Protein AF-A0A356NBQ5-F1 (afdb_monomer_lite)

Radius of gyration: 45.23 Å; chains: 1; bounding box: 145×44×92 Å

Foldseek 3Di:
DVVVLVVLCPDPDPSRDDPVPDDDDPVVVVVCCVVVVVVVVLVVLVVVLVVVLLVLQVVVDDLLSLLVVLLVVLVVVLVVVLLVLLQVLLVQLLVCLVVLNLVSLVVSLVVSLVVNVVSLVVSLVCCLVCVLVSSVVSDVDPSSSVSNNVLSVLDSVLVSLVSNLSNLCSNCVSNVNNPVLSVLLSCLQRVQLVVQCVPVCVVPVDVVSNSVSNSNSSVSSSVVSVVVSVVVSVVCNVVSVVVNVVVVVVVVVVVVVVVVVVVVVVVVVVVVVVVVVVVVVVVVVVVVVVVVVVVVVVVVVVVVVVVVVPDDDDDDDDDDDDDDDDDDDDDDD

Structure (mmCIF, N/CA/C/O backbone):
data_AF-A0A356NBQ5-F1
#
_entry.id   AF-A0A356NBQ5-F1
#
loop_
_atom_site.group_PDB
_atom_site.id
_atom_site.type_symbol
_atom_site.label_atom_id
_atom_site.label_alt_id
_atom_site.label_comp_id
_atom_site.label_asym_id
_atom_site.label_entity_id
_atom_site.label_seq_id
_atom_site.pdbx_PDB_ins_code
_atom_site.Cartn_x
_atom_site.Cartn_y
_atom_site.Cartn_z
_atom_site.occupancy
_atom_site.B_iso_or_equiv
_atom_site.auth_seq_id
_atom_site.auth_comp_id
_atom_site.auth_asym_id
_atom_site.auth_atom_id
_atom_site.pdbx_PDB_model_num
ATOM 1 N N . CYS A 1 1 ? -9.255 19.768 -5.585 1.00 65.00 1 CYS A N 1
ATOM 2 C CA . CYS A 1 1 ? -9.482 20.694 -4.449 1.00 65.00 1 CYS A CA 1
ATOM 3 C C . CYS A 1 1 ? -10.772 21.501 -4.585 1.00 65.00 1 CYS A C 1
ATOM 5 O O . CYS A 1 1 ? -11.584 21.422 -3.678 1.00 65.00 1 CYS A O 1
ATOM 7 N N . ILE A 1 2 ? -11.011 22.203 -5.702 1.00 82.50 2 ILE A N 1
ATOM 8 C CA . ILE A 1 2 ? -12.237 23.010 -5.896 1.00 82.50 2 ILE A CA 1
ATOM 9 C C . ILE A 1 2 ? -13.515 22.166 -5.748 1.00 82.50 2 ILE A C 1
ATOM 11 O O . ILE A 1 2 ? -14.404 22.544 -4.995 1.00 82.50 2 ILE A O 1
ATOM 15 N N . MET A 1 3 ? -13.573 20.984 -6.374 1.00 80.38 3 MET A N 1
ATOM 16 C CA . MET A 1 3 ? -14.727 20.079 -6.238 1.00 80.38 3 MET A CA 1
ATOM 17 C C . MET A 1 3 ? -14.976 19.641 -4.791 1.00 80.38 3 MET A C 1
ATOM 19 O O . MET A 1 3 ? -16.110 19.656 -4.342 1.00 80.38 3 MET A O 1
ATOM 23 N N . LEU A 1 4 ? -13.916 19.342 -4.036 1.00 82.56 4 LEU A N 1
ATOM 24 C CA . LEU A 1 4 ? -14.017 18.906 -2.641 1.00 82.56 4 LEU A CA 1
ATOM 25 C C . LEU A 1 4 ? -14.569 20.025 -1.742 1.00 82.56 4 LEU A C 1
ATOM 27 O O . LEU A 1 4 ? -15.421 19.777 -0.898 1.00 82.56 4 LEU A O 1
ATOM 31 N N . VAL A 1 5 ? -14.144 21.270 -1.978 1.00 82.81 5 VAL A N 1
ATOM 32 C CA . VAL A 1 5 ? -14.676 22.451 -1.280 1.00 82.81 5 VAL A CA 1
ATOM 33 C C . VAL A 1 5 ? -16.153 22.668 -1.613 1.00 82.81 5 VAL A C 1
ATOM 35 O O . VAL A 1 5 ? -16.940 22.923 -0.709 1.00 82.81 5 VAL A O 1
ATOM 38 N N . ILE A 1 6 ? -16.551 22.525 -2.881 1.00 83.88 6 ILE A N 1
ATOM 39 C CA . ILE A 1 6 ? -17.958 22.651 -3.294 1.00 83.88 6 ILE A CA 1
ATOM 40 C C . ILE A 1 6 ? -18.822 21.565 -2.641 1.00 83.88 6 ILE A C 1
ATOM 42 O O . ILE A 1 6 ? -19.912 21.879 -2.169 1.00 83.88 6 ILE A O 1
ATOM 46 N N . THR A 1 7 ? -18.344 20.319 -2.581 1.00 82.75 7 THR A N 1
ATOM 47 C CA . THR A 1 7 ? -19.053 19.219 -1.910 1.00 82.75 7 THR A CA 1
ATOM 48 C C . THR A 1 7 ? -19.224 19.509 -0.420 1.00 82.75 7 THR A C 1
ATOM 50 O O . THR A 1 7 ? -20.349 19.526 0.063 1.00 82.75 7 THR A O 1
ATOM 53 N N . LEU A 1 8 ? -18.151 19.881 0.289 1.00 82.25 8 LEU A N 1
ATOM 54 C CA . LEU A 1 8 ? -18.224 20.195 1.723 1.00 82.25 8 LEU A CA 1
ATOM 55 C C . LEU A 1 8 ? -19.075 21.436 2.047 1.00 82.25 8 LEU A C 1
ATOM 57 O O . LEU A 1 8 ? -19.591 21.546 3.155 1.00 82.25 8 LEU A O 1
ATOM 61 N N . LEU A 1 9 ? -19.223 22.382 1.113 1.00 80.69 9 LEU A N 1
ATOM 62 C CA . LEU A 1 9 ? -20.124 23.533 1.268 1.00 80.69 9 LEU A CA 1
ATOM 63 C C . LEU A 1 9 ? -21.604 23.151 1.129 1.00 80.69 9 LEU A C 1
ATOM 65 O O . LEU A 1 9 ? -22.458 23.833 1.696 1.00 80.69 9 LEU A O 1
ATOM 69 N N . LYS A 1 10 ? -21.896 22.104 0.350 1.00 80.44 10 LYS A N 1
ATOM 70 C CA . LYS A 1 10 ? -23.250 21.595 0.093 1.00 80.44 10 LYS A CA 1
ATOM 71 C C . LYS A 1 10 ? -23.684 20.506 1.077 1.00 80.44 10 LYS A C 1
ATOM 73 O O . LYS A 1 10 ? -24.870 20.215 1.140 1.00 80.44 10 LYS A O 1
ATOM 78 N N . GLU A 1 11 ? -22.751 19.918 1.819 1.00 82.25 11 GLU A N 1
ATOM 79 C CA . GLU A 1 11 ? -23.035 18.909 2.837 1.00 82.25 11 GLU A CA 1
ATOM 80 C C . GLU A 1 11 ? -23.800 19.525 4.024 1.00 82.25 11 GLU A C 1
ATOM 82 O O . GLU A 1 11 ? -23.399 20.565 4.547 1.00 82.25 11 GLU A O 1
ATOM 87 N N . ASP A 1 12 ? -24.867 18.876 4.496 1.00 73.81 12 ASP A N 1
ATOM 88 C CA . ASP A 1 12 ? -25.622 19.307 5.689 1.00 73.81 12 ASP A CA 1
ATOM 89 C C . ASP A 1 12 ? -25.232 18.551 6.975 1.00 73.81 12 ASP A C 1
ATOM 91 O O . ASP A 1 12 ? -25.758 18.832 8.050 1.00 73.81 12 ASP A O 1
ATOM 95 N N . GLY A 1 13 ? -24.275 17.621 6.884 1.00 75.12 13 GLY A N 1
ATOM 96 C CA . GLY A 1 13 ? -23.786 16.822 8.012 1.00 75.12 13 GLY A CA 1
ATOM 97 C C . GLY A 1 13 ? -22.634 17.452 8.812 1.00 75.12 13 GLY A C 1
ATOM 98 O O . GLY A 1 13 ? -22.251 18.608 8.625 1.00 75.12 13 GLY A O 1
ATOM 99 N N . TYR A 1 14 ? -22.017 16.644 9.682 1.00 68.81 14 TYR A N 1
ATOM 100 C CA . TYR A 1 14 ? -20.909 17.032 10.577 1.00 68.81 14 TYR A CA 1
ATOM 101 C C . TYR A 1 14 ? -19.665 17.602 9.868 1.00 68.81 14 TYR A C 1
ATOM 103 O O . TYR A 1 14 ? -18.850 18.268 10.502 1.00 68.81 14 TYR A O 1
ATOM 111 N N . CYS A 1 15 ? -19.510 17.368 8.562 1.00 72.00 15 CYS A N 1
ATOM 112 C CA . CYS A 1 15 ? -18.380 17.849 7.762 1.00 72.00 15 CYS A CA 1
ATOM 113 C C . CYS A 1 15 ? -18.663 19.157 6.996 1.00 72.00 15 CYS A C 1
ATOM 115 O O . CYS A 1 15 ? -17.850 19.550 6.159 1.00 72.00 15 CYS A O 1
ATOM 117 N N . LYS A 1 16 ? -19.784 19.845 7.261 1.00 80.12 16 LYS A N 1
ATOM 118 C CA . LYS A 1 16 ? -20.156 21.087 6.568 1.00 80.12 16 LYS A CA 1
ATOM 119 C C . LYS A 1 16 ? -19.097 22.179 6.729 1.00 80.12 16 LYS A C 1
ATOM 121 O O . LYS A 1 16 ? -18.796 22.635 7.835 1.00 80.12 16 LYS A O 1
ATOM 126 N N . LEU A 1 17 ? -18.572 22.668 5.609 1.00 78.00 17 LEU A N 1
ATOM 127 C CA . LEU A 1 17 ? -17.603 23.759 5.596 1.00 78.00 17 LEU A CA 1
ATOM 128 C C . LEU A 1 17 ? -18.322 25.107 5.737 1.00 78.00 17 LEU A C 1
ATOM 130 O O . LEU A 1 17 ? -19.012 25.558 4.829 1.00 78.00 17 LEU A O 1
ATOM 134 N N . VAL A 1 18 ? -18.122 25.803 6.857 1.00 82.12 18 VAL A N 1
ATOM 135 C CA . VAL A 1 18 ? -18.685 27.145 7.077 1.00 82.12 18 VAL A CA 1
ATOM 136 C C . VAL A 1 18 ? -17.595 28.201 6.897 1.00 82.12 18 VAL A C 1
ATOM 138 O O . VAL A 1 18 ? -16.840 28.487 7.825 1.00 82.12 18 VAL A O 1
ATOM 141 N N . LEU A 1 19 ? -17.541 28.833 5.718 1.00 77.31 19 LEU A N 1
ATOM 142 C CA . LEU A 1 19 ? -16.515 29.838 5.373 1.00 77.31 19 LEU A CA 1
ATOM 143 C C . LEU A 1 19 ? -16.439 31.001 6.374 1.00 77.31 19 LEU A C 1
ATOM 145 O O . LEU A 1 19 ? -15.357 31.493 6.670 1.00 77.31 19 LEU A O 1
ATOM 149 N N . LYS A 1 20 ? -17.575 31.407 6.958 1.00 78.00 20 LYS A N 1
ATOM 150 C CA . LYS A 1 20 ? -17.632 32.480 7.969 1.00 78.00 20 LYS A CA 1
ATOM 151 C C . LYS A 1 20 ? -17.001 32.105 9.319 1.00 78.00 20 LYS A C 1
ATOM 153 O O . LYS A 1 20 ? -16.756 32.991 10.128 1.00 78.00 20 LYS A O 1
ATOM 158 N N . LYS A 1 21 ? -16.766 30.814 9.585 1.00 79.88 21 LYS A N 1
ATOM 159 C CA . LYS A 1 21 ? -16.160 30.313 10.832 1.00 79.88 21 LYS A CA 1
ATOM 160 C C . LYS A 1 21 ? -14.700 29.883 10.656 1.00 79.88 21 LYS A C 1
ATOM 162 O O . LYS A 1 21 ? -14.127 29.341 11.598 1.00 79.88 21 LYS A O 1
ATOM 167 N N . LEU A 1 22 ? -14.086 30.125 9.493 1.00 79.94 22 LEU A N 1
ATOM 168 C CA . LEU A 1 22 ? -12.672 29.820 9.283 1.00 79.94 22 LEU A CA 1
ATOM 169 C C . LEU A 1 22 ? -11.822 30.654 10.255 1.00 79.94 22 LEU A C 1
ATOM 171 O O . LEU A 1 22 ? -11.793 31.881 10.175 1.00 79.94 22 LEU A O 1
ATOM 175 N N . ARG A 1 23 ? -11.134 29.990 11.185 1.00 81.00 23 ARG A N 1
ATOM 176 C CA . ARG A 1 23 ? -10.157 30.619 12.079 1.00 81.00 23 ARG A CA 1
ATOM 177 C C . ARG A 1 23 ? -8.840 29.865 12.012 1.00 81.00 23 ARG A C 1
ATOM 179 O O . ARG A 1 23 ? -8.818 28.646 11.849 1.00 81.00 23 ARG A O 1
ATOM 186 N N . PHE A 1 24 ? -7.747 30.604 12.155 1.00 80.50 24 PHE A N 1
ATOM 187 C CA . PHE A 1 24 ? -6.413 30.027 12.225 1.00 80.50 24 PHE A CA 1
ATOM 188 C C . PHE A 1 24 ? -6.154 29.503 13.641 1.00 80.50 24 PHE A C 1
ATOM 190 O O . PHE A 1 24 ? -5.914 30.281 14.564 1.00 80.50 24 PHE A O 1
ATOM 197 N N . HIS A 1 25 ? -6.222 28.186 13.811 1.00 85.62 25 HIS A N 1
ATOM 198 C CA . HIS A 1 25 ? -5.912 27.519 15.072 1.00 85.62 25 HIS A CA 1
ATOM 199 C C . HIS A 1 25 ? -4.440 27.107 15.052 1.00 85.62 25 HIS A C 1
ATOM 201 O O . HIS A 1 25 ? -4.058 26.188 14.329 1.00 85.62 25 HIS A O 1
ATOM 207 N N . LYS A 1 26 ? -3.603 27.822 15.813 1.00 84.00 26 LYS A N 1
ATOM 208 C CA . LYS A 1 26 ? -2.150 27.587 15.843 1.00 84.00 26 LYS A CA 1
ATOM 209 C C . LYS A 1 26 ? -1.805 26.163 16.282 1.00 84.00 26 LYS A C 1
ATOM 211 O O . LYS A 1 26 ? -0.912 25.569 15.690 1.00 84.00 26 LYS A O 1
ATOM 216 N N . ASP A 1 27 ? -2.527 25.619 17.258 1.00 87.56 27 ASP A N 1
ATOM 217 C CA . ASP A 1 27 ? -2.259 24.282 17.797 1.00 87.56 27 ASP A CA 1
ATOM 218 C C . ASP A 1 27 ? -2.530 23.187 16.759 1.00 87.56 27 ASP A C 1
ATOM 220 O O . ASP A 1 27 ? -1.676 22.334 16.519 1.00 87.56 27 ASP A O 1
ATOM 224 N N . GLU A 1 28 ? -3.663 23.274 16.058 1.00 86.44 28 GLU A N 1
ATOM 225 C CA . GLU A 1 28 ? -4.005 22.368 14.955 1.00 86.44 28 GLU A CA 1
ATOM 226 C C . GLU A 1 28 ? -3.024 22.506 13.787 1.00 86.44 28 GLU A C 1
ATOM 228 O O . GLU A 1 28 ? -2.547 21.517 13.232 1.00 86.44 28 GLU A O 1
ATOM 233 N N . PHE A 1 29 ? -2.648 23.740 13.440 1.00 87.12 29 PHE A N 1
ATOM 234 C CA . PHE A 1 29 ? -1.645 23.985 12.408 1.00 87.12 29 PHE A CA 1
ATOM 235 C C . PHE A 1 29 ? -0.290 23.356 12.767 1.00 87.12 29 PHE A C 1
ATOM 237 O O . PHE A 1 29 ? 0.331 22.720 11.915 1.00 87.12 29 PHE A O 1
ATOM 244 N N . LEU A 1 30 ? 0.159 23.474 14.023 1.00 87.88 30 LEU A N 1
ATOM 245 C CA . LEU A 1 30 ? 1.392 22.838 14.491 1.00 87.88 30 LEU A CA 1
ATOM 246 C C . LEU A 1 30 ? 1.298 21.309 14.456 1.00 87.88 3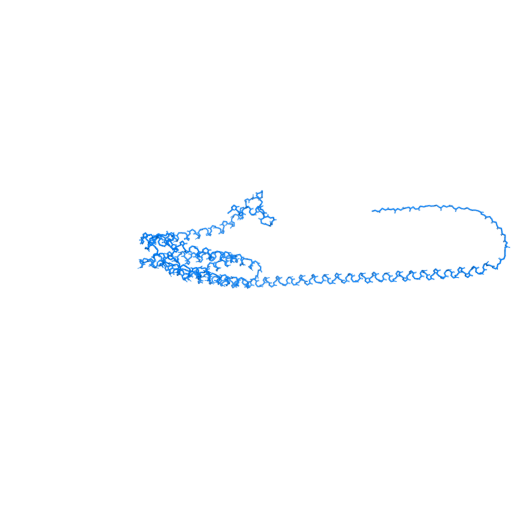0 LEU A C 1
ATOM 248 O O . LEU A 1 30 ? 2.284 20.661 14.104 1.00 87.88 30 LEU A O 1
ATOM 252 N N . GLN A 1 31 ? 0.142 20.721 14.774 1.00 82.50 31 GLN A N 1
ATOM 253 C CA . GLN A 1 31 ? -0.063 19.274 14.647 1.00 82.50 31 GLN A CA 1
ATOM 254 C C . GLN A 1 31 ? 0.034 18.816 13.189 1.00 82.50 31 GLN A C 1
ATOM 256 O O . GLN A 1 31 ? 0.759 17.863 12.891 1.00 82.50 31 GLN A O 1
ATOM 261 N N . ILE A 1 32 ? -0.615 19.537 12.270 1.00 86.62 32 ILE A N 1
ATOM 262 C CA . ILE A 1 32 ? -0.525 19.268 10.830 1.00 86.62 32 ILE A CA 1
ATOM 263 C C . ILE A 1 32 ? 0.929 19.381 10.364 1.00 86.62 32 ILE A C 1
ATOM 265 O O . ILE A 1 32 ? 1.415 18.493 9.665 1.00 86.62 32 ILE A O 1
ATOM 269 N N . LEU A 1 33 ? 1.655 20.422 10.785 1.00 86.19 33 LEU A N 1
ATOM 270 C CA . LEU A 1 33 ? 3.060 20.610 10.421 1.00 86.19 33 LEU A CA 1
ATOM 271 C C . LEU A 1 33 ? 3.944 19.484 10.979 1.00 86.19 33 LEU A C 1
ATOM 273 O O . LEU A 1 33 ? 4.822 18.989 10.278 1.00 86.19 33 LEU A O 1
ATOM 277 N N . LYS A 1 34 ? 3.693 19.029 12.210 1.00 80.81 34 LYS A N 1
ATOM 278 C CA . LYS A 1 34 ? 4.453 17.953 12.862 1.00 80.81 34 LYS A CA 1
ATOM 279 C C . LYS A 1 34 ? 4.310 16.607 12.144 1.00 80.81 34 LYS A C 1
ATOM 281 O O . LYS A 1 34 ? 5.243 15.811 12.180 1.00 80.81 34 LYS A O 1
ATOM 286 N N . VAL A 1 35 ? 3.184 16.359 11.474 1.00 75.44 35 VAL A N 1
ATOM 287 C CA . VAL A 1 35 ? 2.954 15.141 10.672 1.00 75.44 35 VAL A CA 1
ATOM 288 C C . VAL A 1 35 ? 3.378 15.337 9.211 1.00 75.44 35 VAL A C 1
ATOM 290 O O . VAL A 1 35 ? 3.999 14.459 8.606 1.00 75.44 35 VAL A O 1
ATOM 293 N N . GLY A 1 36 ? 3.072 16.501 8.640 1.00 81.12 36 GLY A N 1
ATOM 294 C CA . GLY A 1 36 ? 3.316 16.824 7.238 1.00 81.12 36 GLY A CA 1
ATOM 295 C C . GLY A 1 36 ? 4.783 17.100 6.920 1.00 81.12 36 GLY A C 1
ATOM 296 O O . GLY A 1 36 ? 5.274 16.626 5.900 1.00 81.12 36 GLY A O 1
ATOM 297 N N . LEU A 1 37 ? 5.509 17.805 7.793 1.00 84.75 37 LEU A N 1
ATOM 298 C CA . LEU A 1 37 ? 6.902 18.190 7.548 1.00 84.75 37 LEU A CA 1
ATOM 299 C C . LEU A 1 37 ? 7.839 16.970 7.448 1.00 84.75 37 LEU A C 1
ATOM 301 O O . LEU A 1 37 ? 8.556 16.880 6.449 1.00 84.75 37 LEU A O 1
ATOM 305 N N . PRO A 1 38 ? 7.808 15.979 8.368 1.00 78.25 38 PRO A N 1
ATOM 306 C CA . PRO A 1 38 ? 8.616 14.767 8.216 1.00 78.25 38 PRO A CA 1
ATOM 307 C C . PRO A 1 38 ? 8.237 13.963 6.967 1.00 78.25 38 PRO A C 1
ATOM 309 O O . PRO A 1 38 ? 9.111 13.451 6.270 1.00 78.25 38 PRO A O 1
ATOM 312 N N . SER A 1 39 ? 6.940 13.895 6.651 1.00 79.06 39 SER A N 1
ATOM 313 C CA . SER A 1 39 ? 6.426 13.207 5.460 1.00 79.06 39 SER A CA 1
ATOM 314 C C . SER A 1 39 ? 6.876 13.870 4.158 1.00 79.06 39 SER A C 1
ATOM 316 O O . SER A 1 39 ? 7.221 13.184 3.197 1.00 79.06 39 SER A O 1
ATOM 318 N N . GLY A 1 40 ? 6.920 15.203 4.127 1.00 85.19 40 GLY A N 1
ATOM 319 C CA . GLY A 1 40 ? 7.435 15.977 3.002 1.00 85.19 40 GLY A CA 1
ATOM 320 C C . GLY A 1 40 ? 8.934 15.772 2.808 1.00 85.19 40 GLY A C 1
ATOM 321 O O . GLY A 1 40 ? 9.365 15.484 1.698 1.00 85.19 40 GLY A O 1
ATOM 322 N N . ILE A 1 41 ? 9.722 15.837 3.887 1.00 86.00 41 ILE A N 1
ATOM 323 C CA . ILE A 1 41 ? 11.174 15.604 3.834 1.00 86.00 41 ILE A CA 1
ATOM 324 C C . ILE A 1 41 ? 11.479 14.194 3.313 1.00 86.00 41 ILE A C 1
ATOM 326 O O . ILE A 1 41 ? 12.298 14.038 2.408 1.00 86.00 41 ILE A O 1
ATOM 330 N N . LEU A 1 42 ? 10.790 13.172 3.831 1.00 80.56 42 LEU A N 1
ATOM 331 C CA . LEU A 1 42 ? 10.977 11.786 3.393 1.00 80.56 42 LEU A CA 1
ATOM 332 C C . LEU A 1 42 ? 10.602 11.588 1.912 1.00 80.56 42 LEU A C 1
ATOM 334 O O . LEU A 1 42 ? 11.337 10.916 1.187 1.00 80.56 42 LEU A O 1
ATOM 338 N N . ASN A 1 43 ? 9.538 12.238 1.425 1.00 84.25 43 ASN A N 1
ATOM 339 C CA . ASN A 1 43 ? 9.201 12.241 -0.004 1.00 84.25 43 ASN A CA 1
ATOM 340 C C . ASN A 1 43 ? 10.238 12.976 -0.864 1.00 84.25 43 ASN A C 1
ATOM 342 O O . ASN A 1 43 ? 10.579 12.500 -1.945 1.00 84.25 43 ASN A O 1
ATOM 346 N N . SER A 1 44 ? 10.787 14.099 -0.395 1.00 88.00 44 SER A N 1
ATOM 347 C CA . SER A 1 44 ? 11.852 14.815 -1.108 1.00 88.00 44 SER A CA 1
ATOM 348 C C . SER A 1 44 ? 13.075 13.929 -1.323 1.00 88.00 44 SER A C 1
ATOM 350 O O . SER A 1 44 ? 13.637 13.911 -2.418 1.00 88.00 44 SER A O 1
ATOM 352 N N . PHE A 1 45 ? 13.456 13.127 -0.326 1.00 84.50 45 PHE A N 1
ATOM 353 C CA . PHE A 1 45 ? 14.531 12.156 -0.503 1.00 84.50 45 PHE A CA 1
ATOM 354 C C . PHE A 1 45 ? 14.195 11.056 -1.518 1.00 84.50 45 PHE A C 1
ATOM 356 O O . PHE A 1 45 ? 15.079 10.631 -2.262 1.00 84.50 45 PHE A O 1
ATOM 363 N N . PHE A 1 46 ? 12.940 10.604 -1.580 1.00 82.25 46 PHE A N 1
ATOM 364 C CA . PHE A 1 46 ? 12.494 9.655 -2.603 1.00 82.25 46 PHE A CA 1
ATOM 365 C C . PHE A 1 46 ? 12.649 10.238 -4.014 1.00 82.25 46 PHE A C 1
ATOM 367 O O . PHE A 1 46 ? 13.186 9.584 -4.909 1.00 82.25 46 PHE A O 1
ATOM 374 N N . SER A 1 47 ? 12.269 11.504 -4.195 1.00 86.31 47 SER A N 1
ATOM 375 C CA . SER A 1 47 ? 12.482 12.234 -5.448 1.00 86.31 47 SER A CA 1
ATOM 376 C C . SER A 1 47 ? 13.966 12.356 -5.798 1.00 86.31 47 SER A C 1
ATOM 378 O O . SER A 1 47 ? 14.340 12.092 -6.938 1.00 86.31 47 SER A O 1
ATOM 380 N N . ILE A 1 48 ? 14.829 12.678 -4.826 1.00 87.38 48 ILE A N 1
ATOM 381 C CA . ILE A 1 48 ? 16.287 12.730 -5.032 1.00 87.38 48 ILE A CA 1
ATOM 382 C C . ILE A 1 48 ? 16.822 11.361 -5.475 1.00 87.38 48 ILE A C 1
ATOM 384 O O . ILE A 1 48 ? 17.586 11.289 -6.436 1.00 87.38 48 ILE A O 1
ATOM 388 N N . ALA A 1 49 ? 16.397 10.268 -4.834 1.00 83.88 49 ALA A N 1
ATOM 389 C CA . ALA A 1 49 ? 16.812 8.918 -5.212 1.00 83.88 49 ALA A CA 1
ATOM 390 C C . ALA A 1 49 ? 16.411 8.577 -6.660 1.00 83.88 49 ALA A C 1
ATOM 392 O O . ALA A 1 49 ? 17.223 8.042 -7.416 1.00 83.88 49 ALA A O 1
ATOM 393 N N . ASN A 1 50 ? 15.199 8.949 -7.081 1.00 83.88 50 ASN A N 1
ATOM 394 C CA . ASN A 1 50 ? 14.750 8.757 -8.463 1.00 83.88 50 ASN A CA 1
ATOM 395 C C . ASN A 1 50 ? 15.561 9.594 -9.465 1.00 83.88 50 ASN A C 1
ATOM 397 O O . ASN A 1 50 ? 15.926 9.090 -10.525 1.00 83.88 50 ASN A O 1
ATOM 401 N N . VAL A 1 51 ? 15.903 10.842 -9.125 1.00 86.88 51 VAL A N 1
ATOM 402 C CA . VAL A 1 51 ? 16.763 11.696 -9.963 1.00 86.88 51 VAL A CA 1
ATOM 403 C C . VAL A 1 51 ? 18.169 11.108 -10.106 1.00 86.88 51 VAL A C 1
ATOM 405 O O . VAL A 1 51 ? 18.738 11.147 -11.198 1.00 86.88 51 VAL A O 1
ATOM 408 N N . LEU A 1 52 ? 18.724 10.516 -9.044 1.00 83.94 52 LEU A N 1
ATOM 409 C CA . LEU A 1 52 ? 20.026 9.844 -9.102 1.00 83.94 52 LEU A CA 1
ATOM 410 C C . LEU A 1 52 ? 19.992 8.622 -10.029 1.00 83.94 52 LEU A C 1
ATOM 412 O O . LEU A 1 52 ? 20.890 8.465 -10.858 1.00 83.94 52 LEU A O 1
ATOM 416 N N . ILE A 1 53 ? 18.943 7.796 -9.949 1.00 81.75 53 ILE A N 1
ATOM 417 C CA . ILE A 1 53 ? 18.739 6.663 -10.868 1.00 81.75 53 ILE A CA 1
ATOM 418 C C . ILE A 1 53 ? 18.637 7.161 -12.313 1.00 81.75 53 ILE A C 1
ATOM 420 O O . ILE A 1 53 ? 19.310 6.635 -13.198 1.00 81.75 53 ILE A O 1
ATOM 424 N N . GLN A 1 54 ? 17.841 8.206 -12.551 1.00 82.19 54 GLN A N 1
ATOM 425 C CA . GLN A 1 54 ? 17.648 8.761 -13.888 1.00 82.19 54 GLN A CA 1
ATOM 426 C C . GLN A 1 54 ? 18.937 9.367 -14.458 1.00 82.19 54 GLN A C 1
ATOM 428 O O . GLN A 1 54 ? 19.240 9.179 -15.632 1.00 82.19 54 GLN A O 1
ATOM 433 N N . THR A 1 55 ? 19.735 10.041 -13.630 1.00 85.50 55 THR A N 1
ATOM 434 C CA . THR A 1 55 ? 21.043 10.575 -14.038 1.00 85.50 55 THR A CA 1
ATOM 435 C C . THR A 1 55 ? 21.994 9.458 -14.467 1.00 85.50 55 THR A C 1
ATOM 437 O O . THR A 1 55 ? 22.685 9.603 -15.471 1.00 85.50 55 THR A O 1
ATOM 440 N N . ASN A 1 56 ? 21.995 8.322 -13.762 1.00 79.69 56 ASN A N 1
ATOM 441 C CA . ASN A 1 56 ? 22.793 7.159 -14.160 1.00 79.69 56 ASN A CA 1
ATOM 442 C C . ASN A 1 56 ? 22.279 6.537 -15.466 1.00 79.69 56 ASN A C 1
ATOM 444 O O . ASN A 1 56 ? 23.084 6.205 -16.331 1.00 79.69 56 ASN A O 1
ATOM 448 N N . LEU A 1 57 ? 20.956 6.448 -15.656 1.00 80.62 57 LEU A N 1
ATOM 449 C CA . LEU A 1 57 ? 20.361 6.008 -16.927 1.00 80.62 57 LEU A CA 1
ATOM 450 C C . LEU A 1 57 ? 20.793 6.885 -18.106 1.00 80.62 57 LEU A C 1
ATOM 452 O O . LEU A 1 57 ? 21.077 6.362 -19.181 1.00 80.62 57 LEU A O 1
ATOM 456 N N . ASN A 1 58 ? 20.888 8.200 -17.897 1.00 83.81 58 ASN A N 1
ATOM 457 C CA . ASN A 1 58 ? 21.290 9.147 -18.937 1.00 83.81 58 ASN A CA 1
ATOM 458 C C . ASN A 1 58 ? 22.719 8.912 -19.458 1.00 83.81 58 ASN A C 1
ATOM 460 O O . ASN A 1 58 ? 23.027 9.322 -20.574 1.00 83.81 58 ASN A O 1
ATOM 464 N N . GLY A 1 59 ? 23.572 8.217 -18.696 1.00 79.94 59 GLY A N 1
ATOM 465 C CA . GLY A 1 59 ? 24.928 7.856 -19.114 1.00 79.94 59 GLY A CA 1
ATOM 466 C C . GLY A 1 59 ? 25.012 6.721 -20.143 1.00 79.94 59 GLY A C 1
ATOM 467 O O . GLY A 1 59 ? 26.042 6.582 -20.794 1.00 79.94 59 GLY A O 1
ATOM 468 N N . PHE A 1 60 ? 23.952 5.926 -20.325 1.00 78.62 60 PHE A N 1
ATOM 469 C CA . PHE A 1 60 ? 23.956 4.746 -21.206 1.00 78.62 60 PHE A CA 1
ATOM 470 C C . PHE A 1 60 ? 23.486 5.025 -22.645 1.00 78.62 60 PHE A C 1
ATOM 472 O O 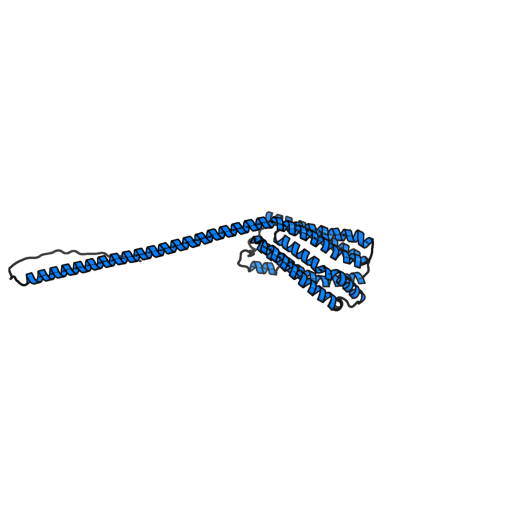. PHE A 1 60 ? 23.517 4.126 -23.482 1.00 78.62 60 PHE A O 1
ATOM 479 N N . GLY A 1 61 ? 23.063 6.256 -22.947 1.00 83.38 61 GLY A N 1
ATOM 480 C CA . GLY A 1 61 ? 22.654 6.681 -24.289 1.00 83.38 61 GLY A CA 1
ATOM 481 C C . GLY A 1 61 ? 21.156 6.954 -24.440 1.00 83.38 61 GLY A C 1
ATOM 482 O O . GLY A 1 61 ? 20.322 6.510 -23.649 1.00 83.38 61 GLY A O 1
ATOM 483 N N . TYR A 1 62 ? 20.815 7.713 -25.484 1.00 86.94 62 TYR A N 1
ATOM 484 C CA . TYR A 1 62 ? 19.459 8.214 -25.725 1.00 86.94 62 TYR A CA 1
ATOM 485 C C . TYR A 1 62 ? 18.416 7.093 -25.874 1.00 86.94 62 TYR A C 1
ATOM 487 O O . TYR A 1 62 ? 17.375 7.154 -25.217 1.00 86.94 62 TYR A O 1
ATOM 495 N N . SER A 1 63 ? 18.703 6.053 -26.670 1.00 85.94 63 SER A N 1
ATOM 496 C CA . SER A 1 63 ? 17.756 4.962 -26.947 1.00 85.94 63 SER A CA 1
ATOM 497 C C . SER A 1 63 ? 17.327 4.222 -25.672 1.00 85.94 63 SER A C 1
ATOM 499 O O . SER A 1 63 ? 16.140 3.939 -25.487 1.00 85.94 63 SER A O 1
ATOM 501 N N . LEU A 1 64 ? 18.261 3.982 -24.739 1.00 86.62 64 LEU A N 1
ATOM 502 C CA . LEU A 1 64 ? 17.948 3.361 -23.449 1.00 86.62 64 LEU A CA 1
ATOM 503 C C . LEU A 1 64 ? 17.094 4.284 -22.574 1.00 86.62 64 LEU A C 1
ATOM 505 O O . LEU A 1 64 ? 16.126 3.830 -21.967 1.00 86.62 64 LEU A O 1
ATOM 509 N N . VAL A 1 65 ? 17.430 5.574 -22.495 1.00 87.69 65 VAL A N 1
ATOM 510 C CA . VAL A 1 65 ? 16.676 6.548 -21.687 1.00 87.69 65 VAL A CA 1
ATOM 511 C C . VAL A 1 65 ? 15.238 6.660 -22.183 1.00 87.69 65 VAL A C 1
ATOM 513 O O . VAL A 1 65 ? 14.302 6.578 -21.384 1.00 87.69 65 VAL A O 1
ATOM 516 N N . ALA A 1 66 ? 15.055 6.784 -23.499 1.00 87.88 66 ALA A N 1
ATOM 517 C CA . ALA A 1 66 ? 13.742 6.824 -24.127 1.00 87.88 66 ALA A CA 1
ATOM 518 C C . ALA A 1 66 ? 12.956 5.523 -23.876 1.00 87.88 66 ALA A C 1
ATOM 520 O O . ALA A 1 66 ? 11.763 5.569 -23.556 1.00 87.88 66 ALA A O 1
ATOM 521 N N . GLY A 1 67 ? 13.623 4.364 -23.942 1.00 88.44 67 GLY A N 1
ATOM 522 C CA . GLY A 1 67 ? 12.992 3.060 -23.717 1.00 88.44 67 GLY A CA 1
ATOM 523 C C . GLY A 1 67 ? 12.585 2.872 -22.259 1.00 88.44 67 GLY A C 1
ATOM 524 O O . GLY A 1 67 ? 11.471 2.453 -21.955 1.00 88.44 67 GLY A O 1
ATOM 525 N N . SER A 1 68 ? 13.457 3.283 -21.342 1.00 87.31 68 SER A N 1
ATOM 526 C CA . SER A 1 68 ? 13.226 3.272 -19.899 1.00 87.31 68 SER A CA 1
ATOM 527 C C . SER A 1 68 ? 12.073 4.198 -19.490 1.00 87.31 68 SER A C 1
ATOM 529 O O . SER A 1 68 ? 11.249 3.819 -18.656 1.00 87.31 68 SER A O 1
ATOM 531 N N . SER A 1 69 ? 11.972 5.379 -20.107 1.00 88.88 69 SER A N 1
ATOM 532 C CA . SER A 1 69 ? 10.860 6.320 -19.910 1.00 88.88 69 SER A CA 1
ATOM 533 C C . SER A 1 69 ? 9.538 5.739 -20.417 1.00 88.88 69 SER A C 1
ATOM 535 O O . SER A 1 69 ? 8.547 5.712 -19.688 1.00 88.88 69 SER A O 1
ATOM 537 N N . THR A 1 70 ? 9.547 5.161 -21.623 1.00 90.31 70 THR A N 1
ATOM 538 C CA . THR A 1 70 ? 8.380 4.474 -22.200 1.00 90.31 70 THR A CA 1
ATOM 539 C C . THR A 1 70 ? 7.907 3.329 -21.302 1.00 90.31 70 THR A C 1
ATOM 541 O O . THR A 1 70 ? 6.725 3.251 -20.972 1.00 90.31 70 THR A O 1
ATOM 544 N N . GLY A 1 71 ? 8.831 2.483 -20.831 1.00 89.38 71 GLY A N 1
ATOM 545 C CA . GLY A 1 71 ? 8.527 1.415 -19.876 1.00 89.38 71 GLY A CA 1
ATOM 546 C C . GLY A 1 71 ? 7.954 1.939 -18.556 1.00 89.38 71 GLY A C 1
ATOM 547 O O . GLY A 1 71 ? 6.944 1.423 -18.089 1.00 89.38 71 GLY A O 1
ATOM 548 N N . SER A 1 72 ? 8.521 3.016 -18.001 1.00 88.00 72 SER A N 1
ATOM 549 C CA . SER A 1 72 ? 8.031 3.634 -16.755 1.00 88.00 72 SER A CA 1
ATOM 550 C C . SER A 1 72 ? 6.613 4.198 -16.896 1.00 88.00 72 SER A C 1
ATOM 552 O O . SER A 1 72 ? 5.805 4.064 -15.980 1.00 88.00 72 SER A O 1
ATOM 554 N N . ASN A 1 73 ? 6.280 4.800 -18.042 1.00 90.19 73 ASN A N 1
ATOM 555 C CA . ASN A 1 73 ? 4.928 5.304 -18.298 1.00 90.19 73 ASN A CA 1
ATOM 556 C C . ASN A 1 73 ? 3.896 4.170 -18.312 1.00 90.19 73 ASN A C 1
ATOM 558 O O . ASN A 1 73 ? 2.800 4.316 -17.776 1.00 90.19 73 ASN A O 1
ATOM 562 N N . LEU A 1 74 ? 4.265 3.028 -18.890 1.00 89.75 74 LEU A N 1
ATOM 563 C CA . LEU A 1 74 ? 3.417 1.840 -18.942 1.00 89.75 74 LEU A CA 1
ATOM 564 C C . LEU A 1 74 ? 3.279 1.180 -17.563 1.00 89.75 74 LEU A C 1
ATOM 566 O O . LEU A 1 74 ? 2.171 0.828 -17.161 1.00 89.75 74 LEU A O 1
ATOM 570 N N . GLU A 1 75 ? 4.374 1.093 -16.802 1.00 89.38 75 GLU A N 1
ATOM 571 C CA . GLU A 1 75 ? 4.363 0.701 -15.384 1.00 89.38 75 GLU A CA 1
ATOM 572 C C . GLU A 1 75 ? 3.448 1.616 -14.549 1.00 89.38 75 GLU A C 1
ATOM 574 O O . GLU A 1 75 ? 2.796 1.150 -13.615 1.00 89.38 75 GLU A O 1
ATOM 579 N N . GLY A 1 76 ? 3.335 2.898 -14.915 1.00 89.00 76 GLY A N 1
ATOM 580 C CA . GLY A 1 76 ? 2.468 3.875 -14.256 1.00 89.00 76 GLY A CA 1
ATOM 581 C C . GLY A 1 76 ? 1.004 3.436 -14.156 1.00 89.00 76 GLY A C 1
ATOM 582 O O . GLY A 1 76 ? 0.400 3.594 -13.099 1.00 89.00 76 GLY A O 1
ATOM 583 N N . PHE A 1 77 ? 0.444 2.806 -15.195 1.00 89.62 77 PHE A N 1
ATOM 584 C CA . PHE A 1 77 ? -0.936 2.292 -15.158 1.00 89.62 77 PHE A CA 1
ATOM 585 C C . PHE A 1 77 ? -1.118 1.165 -14.135 1.00 89.62 77 PHE A C 1
ATOM 587 O O . PHE A 1 77 ? -2.130 1.104 -13.425 1.00 89.62 77 PHE A O 1
ATOM 594 N N . VAL A 1 78 ? -0.114 0.291 -14.034 1.00 90.81 78 VAL A N 1
ATOM 595 C CA . VAL A 1 78 ? -0.086 -0.806 -13.061 1.00 90.81 78 VAL A CA 1
ATOM 596 C C . VAL A 1 78 ? -0.024 -0.225 -11.650 1.00 90.81 78 VAL A C 1
ATOM 598 O O . VAL A 1 78 ? -0.858 -0.552 -10.804 1.00 90.81 78 VAL A O 1
ATOM 601 N N . TYR A 1 79 ? 0.895 0.719 -11.430 1.00 90.44 79 TYR A N 1
ATOM 602 C CA . TYR A 1 79 ? 1.065 1.409 -10.156 1.00 90.44 79 TYR A CA 1
ATOM 603 C C . TYR A 1 79 ? -0.200 2.153 -9.715 1.00 90.44 79 TYR A C 1
ATOM 605 O O . TYR A 1 79 ? -0.640 1.991 -8.582 1.00 90.44 79 TYR A O 1
ATOM 613 N N . THR A 1 80 ? -0.844 2.921 -10.601 1.00 91.75 80 THR A N 1
ATOM 614 C CA . THR A 1 80 ? -2.086 3.642 -10.270 1.00 91.75 80 THR A CA 1
ATOM 615 C C . THR A 1 80 ? -3.204 2.691 -9.842 1.00 91.75 80 THR A C 1
ATOM 617 O O . THR A 1 80 ? -3.915 2.978 -8.878 1.00 91.75 80 THR A O 1
ATOM 620 N N . SER A 1 81 ? -3.335 1.541 -10.512 1.00 92.88 81 SER A N 1
ATOM 621 C CA . SER A 1 81 ? -4.331 0.522 -10.158 1.00 92.88 81 SER A CA 1
ATOM 622 C C . SER A 1 81 ? -4.097 -0.027 -8.745 1.00 92.88 81 SER A C 1
ATOM 624 O O . SER A 1 81 ? -5.036 -0.183 -7.966 1.00 92.88 81 SER A O 1
ATOM 626 N N . MET A 1 82 ? -2.838 -0.282 -8.387 1.00 91.31 82 MET A N 1
ATOM 627 C CA . MET A 1 82 ? -2.456 -0.795 -7.066 1.00 91.31 82 MET A CA 1
ATOM 628 C C . MET A 1 82 ? -2.614 0.263 -5.976 1.00 91.31 82 MET A C 1
ATOM 630 O O . MET A 1 82 ? -3.152 -0.028 -4.905 1.00 91.31 82 MET A O 1
ATOM 634 N N . ASN A 1 83 ? -2.253 1.507 -6.285 1.00 91.38 83 ASN A N 1
ATOM 635 C CA . ASN A 1 83 ? -2.388 2.623 -5.365 1.00 91.38 83 ASN A CA 1
ATOM 636 C C . ASN A 1 83 ? -3.856 2.862 -4.973 1.00 91.38 83 ASN A C 1
ATOM 638 O O . ASN A 1 83 ? -4.155 3.142 -3.813 1.00 91.38 83 ASN A O 1
ATOM 642 N N . ALA A 1 84 ? -4.793 2.676 -5.910 1.00 93.81 84 ALA A N 1
ATOM 643 C CA . ALA A 1 84 ? -6.225 2.738 -5.622 1.00 93.81 84 ALA A CA 1
ATOM 644 C C . ALA A 1 84 ? -6.656 1.684 -4.583 1.00 93.81 84 ALA A C 1
ATOM 646 O O . ALA A 1 84 ? -7.366 2.015 -3.630 1.00 93.81 84 ALA A O 1
ATOM 647 N N . VAL A 1 85 ? -6.181 0.439 -4.714 1.00 93.88 85 VAL A N 1
ATOM 648 C CA . VAL A 1 85 ? -6.461 -0.639 -3.747 1.00 93.88 85 VAL A CA 1
ATOM 649 C C . VAL A 1 85 ? -5.820 -0.348 -2.388 1.00 93.88 85 VAL A C 1
ATOM 651 O O . VAL A 1 85 ? -6.462 -0.539 -1.352 1.00 93.88 85 VAL A O 1
ATOM 654 N N . SER A 1 86 ? -4.586 0.164 -2.366 1.00 92.88 86 SER A N 1
ATOM 655 C CA . SER A 1 86 ? -3.916 0.576 -1.126 1.00 92.88 86 SER A CA 1
ATOM 656 C C . SER A 1 86 ? -4.711 1.666 -0.396 1.00 92.88 86 SER A C 1
ATOM 658 O O . SER A 1 86 ? -5.009 1.520 0.791 1.00 92.88 86 SER A O 1
ATOM 660 N N . ASN A 1 87 ? -5.163 2.706 -1.104 1.00 91.81 87 ASN A N 1
ATOM 661 C CA . ASN A 1 87 ? -5.964 3.781 -0.511 1.00 91.81 87 ASN A CA 1
ATOM 662 C C . ASN A 1 87 ? -7.321 3.282 0.010 1.00 91.81 87 ASN A C 1
ATOM 664 O O . ASN A 1 87 ? -7.725 3.658 1.110 1.00 91.81 87 ASN A O 1
ATOM 668 N N . ALA A 1 88 ? -7.997 2.389 -0.718 1.00 94.06 88 ALA A N 1
ATOM 669 C CA . ALA A 1 88 ? -9.222 1.755 -0.228 1.00 94.06 88 ALA A CA 1
ATOM 670 C C . ALA A 1 88 ? -8.964 0.942 1.054 1.00 94.06 88 ALA A C 1
ATOM 672 O O . ALA A 1 88 ? -9.745 0.996 2.006 1.00 94.06 88 ALA A O 1
ATOM 673 N N . THR A 1 89 ? -7.830 0.238 1.110 1.00 94.19 89 THR A N 1
ATOM 674 C CA . THR A 1 89 ? -7.415 -0.540 2.284 1.00 94.19 89 THR A CA 1
ATOM 675 C C . THR A 1 89 ? -7.219 0.349 3.510 1.00 94.19 89 THR A C 1
ATOM 677 O O . THR A 1 89 ? -7.666 -0.025 4.592 1.00 94.19 89 THR A O 1
ATOM 680 N N . VAL A 1 90 ? -6.622 1.540 3.359 1.00 93.62 90 VAL A N 1
ATOM 681 C CA . VAL A 1 90 ? -6.477 2.517 4.458 1.00 93.62 90 VAL A CA 1
ATOM 682 C C . VAL A 1 90 ? -7.839 2.833 5.079 1.00 93.62 90 VAL A C 1
ATOM 684 O O . VAL A 1 90 ? -7.982 2.779 6.300 1.00 93.62 90 VAL A O 1
ATOM 687 N N . THR A 1 91 ? -8.849 3.116 4.253 1.00 92.44 91 THR A N 1
ATOM 688 C CA . THR A 1 91 ? -10.203 3.443 4.721 1.00 92.44 91 THR A CA 1
ATOM 689 C C . THR A 1 91 ? -10.868 2.257 5.415 1.00 92.44 91 THR A C 1
ATOM 691 O O . THR A 1 91 ? -11.344 2.403 6.541 1.00 92.44 91 THR A O 1
ATOM 694 N N . PHE A 1 92 ? -10.868 1.072 4.793 1.00 92.81 92 PHE A N 1
ATOM 695 C CA . PHE A 1 92 ? -11.477 -0.123 5.387 1.00 92.81 92 PHE A CA 1
ATOM 696 C C . PHE A 1 92 ? -10.800 -0.520 6.700 1.00 92.81 92 PHE A C 1
ATOM 698 O O . PHE A 1 92 ? -11.480 -0.822 7.682 1.00 92.81 92 PHE A O 1
ATOM 705 N N . VAL A 1 93 ? -9.468 -0.504 6.751 1.00 93.75 93 VAL A N 1
ATOM 706 C CA . VAL A 1 93 ? -8.727 -0.814 7.977 1.00 93.75 93 VAL A CA 1
ATOM 707 C C . VAL A 1 93 ? -8.976 0.250 9.039 1.00 93.75 93 VAL A C 1
ATOM 709 O O . VAL A 1 93 ? -9.235 -0.120 10.179 1.00 93.75 93 VAL A O 1
ATOM 712 N N . GLY A 1 94 ? -8.992 1.536 8.680 1.00 91.81 94 GLY A N 1
ATOM 713 C CA . GLY A 1 94 ? -9.289 2.625 9.614 1.00 91.81 94 GLY A CA 1
ATOM 714 C C . GLY A 1 94 ? -10.672 2.513 10.251 1.00 91.81 94 GLY A C 1
ATOM 715 O O . GLY A 1 94 ? -10.797 2.630 11.468 1.00 91.81 94 GLY A O 1
ATOM 716 N N . GLN A 1 95 ? -11.698 2.182 9.463 1.00 91.69 95 GLN A N 1
ATOM 717 C CA . GLN A 1 95 ? -13.050 1.944 9.979 1.00 91.69 95 GLN A CA 1
ATOM 718 C C . GLN A 1 95 ? -13.100 0.743 10.933 1.00 91.69 95 GLN A C 1
ATOM 720 O O . GLN A 1 95 ? -13.675 0.834 12.015 1.00 91.69 95 GLN A O 1
ATOM 725 N N . ASN A 1 96 ? -12.471 -0.380 10.570 1.00 91.75 96 ASN A N 1
ATOM 726 C CA . ASN A 1 96 ? -12.465 -1.579 11.415 1.00 91.75 96 ASN A CA 1
ATOM 727 C C . ASN A 1 96 ? -11.589 -1.423 12.667 1.00 91.75 96 ASN A C 1
ATOM 729 O O . ASN A 1 96 ? -11.880 -2.033 13.694 1.00 91.75 96 ASN A O 1
ATOM 733 N N . TYR A 1 97 ? -10.537 -0.610 12.595 1.00 90.88 97 TYR A N 1
ATOM 734 C CA . TYR A 1 97 ? -9.697 -0.256 13.734 1.00 90.88 97 TYR A CA 1
ATOM 735 C C . TYR A 1 97 ? -10.426 0.677 14.706 1.00 90.88 97 TYR A C 1
ATOM 737 O O . TYR A 1 97 ? -10.369 0.464 15.918 1.00 90.88 97 TYR A O 1
ATOM 745 N N . GLY A 1 98 ? -11.178 1.652 14.182 1.00 86.75 98 GLY A N 1
ATOM 746 C CA . GLY A 1 98 ? -12.091 2.482 14.969 1.00 86.75 98 GLY A CA 1
ATOM 747 C C . GLY A 1 98 ? -13.171 1.652 15.665 1.00 86.75 98 GLY A C 1
ATOM 748 O O . GLY A 1 98 ? -13.355 1.794 16.867 1.00 86.75 98 GLY A O 1
ATOM 749 N N . ALA A 1 99 ? -13.788 0.714 14.939 1.00 86.75 99 ALA A N 1
ATOM 750 C CA . ALA A 1 99 ? -14.822 -0.199 15.439 1.00 86.75 99 ALA A CA 1
ATOM 751 C C . ALA A 1 99 ? -14.283 -1.425 16.207 1.00 86.75 99 ALA A C 1
ATOM 753 O O . ALA A 1 99 ? -15.003 -2.409 16.353 1.00 86.75 99 ALA A O 1
ATOM 754 N N . LYS A 1 100 ? -13.004 -1.413 16.610 1.00 88.62 100 LYS A N 1
ATOM 755 C CA . LYS A 1 100 ? -12.366 -2.439 17.456 1.00 88.62 100 LYS A CA 1
ATOM 756 C C . LYS A 1 100 ? -12.479 -3.887 16.957 1.00 88.62 100 LYS A C 1
ATOM 758 O O . LYS A 1 100 ? -12.454 -4.807 17.756 1.00 88.62 100 LYS A O 1
ATOM 763 N N . LYS A 1 101 ? -12.505 -4.123 15.637 1.00 88.56 101 LYS A N 1
ATOM 764 C CA . LYS A 1 101 ? -12.679 -5.463 15.026 1.00 88.56 101 LYS A CA 1
ATOM 765 C C . LYS A 1 101 ? -11.379 -6.015 14.411 1.00 88.56 101 LYS A C 1
ATOM 767 O O . LYS A 1 101 ? -11.216 -5.998 13.183 1.00 88.56 101 LYS A O 1
ATOM 772 N N . PRO A 1 102 ? -10.444 -6.586 15.198 1.00 86.25 102 PRO A N 1
ATOM 773 C CA . PRO A 1 102 ? -9.113 -6.988 14.723 1.00 86.25 102 PRO A CA 1
ATOM 774 C C . PRO A 1 102 ? -9.137 -8.147 13.717 1.00 86.25 102 PRO A C 1
ATOM 776 O O . PRO A 1 102 ? -8.258 -8.250 12.853 1.00 86.25 102 PRO A O 1
ATOM 779 N N . LYS A 1 103 ? -10.149 -9.023 13.789 1.00 89.62 103 LYS A N 1
ATOM 780 C CA . LYS A 1 103 ? -10.342 -10.115 12.817 1.00 89.62 103 LYS A CA 1
ATOM 781 C C . LYS A 1 103 ? -10.656 -9.570 11.422 1.00 89.62 103 LYS A C 1
ATOM 783 O O . LYS A 1 103 ? -10.135 -10.085 10.432 1.00 89.62 103 LYS A O 1
ATOM 788 N N . ARG A 1 104 ? -11.460 -8.502 11.344 1.00 89.56 104 ARG A N 1
ATOM 789 C CA . ARG A 1 104 ? -11.825 -7.856 10.075 1.00 89.56 104 ARG A CA 1
ATOM 790 C C . ARG A 1 104 ? -10.652 -7.105 9.454 1.00 89.56 104 ARG A C 1
ATOM 792 O O . ARG A 1 104 ? -10.498 -7.165 8.243 1.00 89.56 104 ARG A O 1
ATOM 799 N N . ILE A 1 105 ? -9.774 -6.509 10.266 1.00 90.31 105 ILE A N 1
ATOM 800 C CA . ILE A 1 105 ? -8.531 -5.883 9.779 1.00 90.31 105 ILE A CA 1
ATOM 801 C C . ILE A 1 105 ? -7.645 -6.911 9.065 1.00 90.31 105 ILE A C 1
ATOM 803 O O . ILE A 1 105 ? -7.205 -6.679 7.942 1.00 90.31 105 ILE A O 1
ATOM 807 N N . LYS A 1 106 ? -7.421 -8.079 9.685 1.00 90.00 106 LYS A N 1
ATOM 808 C CA . LYS A 1 106 ? -6.615 -9.149 9.076 1.00 90.00 106 LYS A CA 1
ATOM 809 C C . LYS A 1 106 ? -7.240 -9.663 7.776 1.00 90.00 106 LYS A C 1
ATOM 811 O O . LYS A 1 106 ? -6.521 -9.901 6.809 1.00 90.00 106 LYS A O 1
ATOM 816 N N . LYS A 1 107 ? -8.567 -9.826 7.757 1.00 92.94 107 LYS A N 1
ATOM 817 C CA . LYS A 1 107 ? -9.307 -10.246 6.562 1.00 92.94 107 LYS A CA 1
ATOM 818 C C . LYS A 1 107 ? -9.164 -9.221 5.431 1.00 92.94 107 LYS A C 1
ATOM 820 O O . LYS A 1 107 ? -8.794 -9.612 4.332 1.00 92.94 107 LYS A O 1
ATOM 825 N N . ALA A 1 108 ? -9.342 -7.932 5.726 1.00 92.44 108 ALA A N 1
ATOM 826 C CA . ALA A 1 108 ? -9.180 -6.853 4.753 1.00 92.44 108 ALA A CA 1
ATOM 827 C C . ALA A 1 108 ? -7.763 -6.813 4.157 1.00 92.44 108 ALA A C 1
ATOM 829 O O . ALA A 1 108 ? -7.616 -6.710 2.944 1.00 92.44 108 ALA A O 1
ATOM 830 N N . ALA A 1 109 ? -6.722 -6.967 4.983 1.00 92.00 109 ALA A N 1
ATOM 831 C CA . ALA A 1 109 ? -5.336 -7.010 4.511 1.00 92.00 109 ALA A CA 1
ATOM 832 C C . ALA A 1 109 ? -5.077 -8.183 3.545 1.00 92.00 109 ALA A C 1
ATOM 834 O O . ALA A 1 109 ? -4.395 -8.024 2.531 1.00 92.00 109 ALA A O 1
ATOM 835 N N . LEU A 1 110 ? -5.632 -9.363 3.847 1.00 93.88 110 LEU A N 1
ATOM 836 C CA . LEU A 1 110 ? -5.474 -10.564 3.027 1.00 93.88 110 LEU A CA 1
ATOM 837 C C . LEU A 1 110 ? -6.256 -10.463 1.711 1.00 93.88 110 LEU A C 1
ATOM 839 O O . LEU A 1 110 ? -5.698 -10.739 0.653 1.00 93.88 110 LEU A O 1
ATOM 843 N N . GLU A 1 111 ? -7.509 -10.010 1.760 1.00 94.50 111 GLU A N 1
ATOM 844 C CA . GLU A 1 111 ? -8.334 -9.796 0.566 1.00 94.50 111 GLU A CA 1
ATOM 845 C C . GLU A 1 111 ? -7.727 -8.727 -0.349 1.00 94.50 111 GLU A C 1
ATOM 847 O O . GLU A 1 111 ? -7.601 -8.958 -1.550 1.00 94.50 111 GLU A O 1
ATOM 852 N N . ALA A 1 112 ? -7.268 -7.599 0.206 1.00 95.00 112 ALA A N 1
ATOM 853 C CA . ALA A 1 112 ? -6.586 -6.552 -0.556 1.00 95.00 112 ALA A CA 1
ATOM 854 C C . ALA A 1 112 ? -5.290 -7.056 -1.209 1.00 95.00 112 ALA A C 1
ATOM 856 O O . ALA A 1 112 ? -5.028 -6.757 -2.374 1.00 95.00 112 ALA A O 1
ATOM 857 N N . SER A 1 113 ? -4.509 -7.874 -0.497 1.00 94.62 113 SER A N 1
ATOM 858 C CA . SER A 1 113 ? -3.290 -8.480 -1.049 1.00 94.62 113 SER A CA 1
ATOM 859 C C . SER A 1 113 ? -3.606 -9.427 -2.210 1.00 94.62 113 SER A C 1
ATOM 861 O O . SER A 1 113 ? -2.945 -9.366 -3.244 1.00 94.62 113 SER A O 1
ATOM 863 N N . ILE A 1 114 ? -4.644 -10.264 -2.082 1.00 95.75 114 ILE A N 1
ATOM 864 C CA . ILE A 1 114 ? -5.094 -11.156 -3.162 1.00 95.75 114 ILE A CA 1
ATOM 865 C C . ILE A 1 114 ? -5.579 -10.341 -4.364 1.00 95.75 114 ILE A C 1
ATOM 867 O O . ILE A 1 114 ? -5.177 -10.628 -5.490 1.00 95.75 114 ILE A O 1
ATOM 871 N N . MET A 1 115 ? -6.385 -9.298 -4.140 1.00 94.75 115 MET A N 1
ATOM 872 C CA . MET A 1 115 ? -6.852 -8.409 -5.207 1.00 94.75 115 MET A CA 1
ATOM 873 C C . MET A 1 115 ? -5.681 -7.786 -5.973 1.00 94.75 115 MET A C 1
ATOM 875 O O . MET A 1 115 ? -5.681 -7.803 -7.202 1.00 94.75 115 MET A O 1
ATOM 879 N N . ILE A 1 116 ? -4.651 -7.302 -5.274 1.00 95.06 116 ILE A N 1
ATOM 880 C CA . ILE A 1 116 ? -3.447 -6.763 -5.916 1.00 95.06 116 ILE A CA 1
ATOM 881 C C . ILE A 1 116 ? -2.697 -7.819 -6.718 1.00 95.06 116 ILE A C 1
ATOM 883 O O . ILE A 1 116 ? -2.254 -7.515 -7.822 1.00 95.06 116 ILE A O 1
ATOM 887 N N . ILE A 1 117 ? -2.546 -9.039 -6.197 1.00 94.62 117 ILE A N 1
ATOM 888 C CA . ILE A 1 117 ? -1.883 -10.121 -6.934 1.00 94.62 117 ILE A CA 1
ATOM 889 C C . ILE A 1 117 ? -2.636 -10.389 -8.239 1.00 94.62 117 ILE A C 1
ATOM 891 O O . ILE A 1 117 ? -2.020 -10.431 -9.300 1.00 94.62 117 ILE A O 1
ATOM 895 N N . VAL A 1 118 ? -3.967 -10.490 -8.187 1.00 95.19 118 VAL A N 1
ATOM 896 C CA . VAL A 1 118 ? -4.807 -10.702 -9.375 1.00 95.19 118 VAL A CA 1
ATOM 897 C C . VAL A 1 118 ? -4.661 -9.544 -10.366 1.00 95.19 118 VAL A C 1
ATOM 899 O O . VAL A 1 118 ? -4.373 -9.776 -11.537 1.00 95.19 118 VAL A O 1
ATOM 902 N N . ILE A 1 119 ? -4.792 -8.296 -9.906 1.00 93.81 119 ILE A N 1
ATOM 903 C CA . ILE A 1 119 ? -4.667 -7.097 -10.752 1.00 93.81 119 ILE A CA 1
ATOM 904 C C . ILE A 1 119 ? -3.272 -7.012 -11.382 1.00 93.81 119 ILE A C 1
ATOM 906 O O . ILE A 1 119 ? -3.143 -6.735 -12.573 1.00 93.81 119 ILE A O 1
ATOM 910 N N . SER A 1 120 ? -2.223 -7.272 -10.602 1.00 93.00 120 SER A N 1
ATOM 911 C CA . SER A 1 120 ? -0.839 -7.229 -11.068 1.00 93.00 120 SER A CA 1
ATOM 912 C C . SER A 1 120 ? -0.550 -8.331 -12.085 1.00 93.00 120 SER A C 1
ATOM 914 O O . SER A 1 120 ? 0.096 -8.056 -13.095 1.00 93.00 120 SER A O 1
ATOM 916 N N . LEU A 1 121 ? -1.067 -9.547 -11.884 1.00 92.69 121 LEU A N 1
ATOM 917 C CA . LEU A 1 121 ? -0.937 -10.642 -12.847 1.00 92.69 121 LEU A CA 1
ATOM 918 C C . LEU A 1 121 ? -1.676 -10.344 -14.154 1.00 92.69 121 LEU A C 1
ATOM 920 O O . LEU A 1 121 ? -1.120 -10.579 -15.225 1.00 92.69 121 LEU A O 1
ATOM 924 N N . LEU A 1 122 ? -2.884 -9.777 -14.085 1.00 93.88 122 LEU A N 1
ATOM 925 C CA . LEU A 1 122 ? -3.636 -9.360 -15.271 1.00 93.88 122 LEU A CA 1
ATOM 926 C C . LEU A 1 122 ? -2.879 -8.286 -16.060 1.00 93.88 122 LEU A C 1
ATOM 928 O O . LEU A 1 122 ? -2.682 -8.433 -17.265 1.00 93.88 122 LEU A O 1
ATOM 932 N N . TRP A 1 123 ? -2.383 -7.247 -15.385 1.00 92.75 123 TRP A N 1
ATOM 933 C CA . TRP A 1 123 ? -1.571 -6.210 -16.023 1.00 92.75 123 TRP A CA 1
ATOM 934 C C . TRP A 1 123 ? -0.264 -6.751 -16.594 1.00 92.75 123 TRP A C 1
ATOM 936 O O . TRP A 1 123 ? 0.118 -6.384 -17.702 1.00 92.75 123 TRP A O 1
ATOM 946 N N . THR A 1 124 ? 0.403 -7.651 -15.874 1.00 92.00 124 THR A N 1
ATOM 947 C CA . THR A 1 124 ? 1.625 -8.312 -16.343 1.00 92.00 124 THR A CA 1
ATOM 948 C C . THR A 1 124 ? 1.353 -9.119 -17.605 1.00 92.00 124 THR A C 1
ATOM 950 O O . THR A 1 124 ? 2.105 -9.007 -18.568 1.00 92.00 124 THR A O 1
ATOM 953 N N . LEU A 1 125 ? 0.254 -9.877 -17.652 1.00 92.44 125 LEU A N 1
ATOM 954 C CA . LEU A 1 125 ? -0.139 -10.636 -18.837 1.00 92.44 125 LEU A CA 1
ATOM 955 C C . LEU A 1 125 ? -0.420 -9.711 -20.029 1.00 92.44 125 LEU A C 1
ATOM 957 O O . LEU A 1 125 ? 0.094 -9.946 -21.123 1.00 92.44 125 LEU A O 1
ATOM 961 N N . VAL A 1 126 ? -1.187 -8.639 -19.817 1.00 92.62 126 VAL A N 1
ATOM 962 C CA . VAL A 1 126 ? -1.509 -7.654 -20.860 1.00 92.62 126 VAL A CA 1
ATOM 963 C C . VAL A 1 126 ? -0.245 -6.966 -21.372 1.00 92.62 126 VAL A C 1
ATOM 965 O O . VAL A 1 126 ? -0.036 -6.889 -22.577 1.00 92.62 126 VAL A O 1
ATOM 968 N N . LEU A 1 127 ? 0.639 -6.505 -20.489 1.00 89.88 127 LEU A N 1
ATOM 969 C CA . LEU A 1 127 ? 1.844 -5.780 -20.891 1.00 89.88 127 LEU A CA 1
ATOM 970 C C . LEU A 1 127 ? 2.939 -6.698 -21.448 1.00 89.88 127 LEU A C 1
ATOM 972 O O . LEU A 1 127 ? 3.700 -6.264 -22.302 1.00 89.88 127 LEU A O 1
ATOM 976 N N . LEU A 1 128 ? 3.022 -7.970 -21.057 1.00 88.06 128 LEU A N 1
ATOM 977 C CA . LEU A 1 128 ? 3.978 -8.895 -21.678 1.00 88.06 128 LEU A CA 1
ATOM 978 C C . LEU A 1 128 ? 3.528 -9.369 -23.066 1.00 88.06 128 LEU A C 1
ATOM 980 O O . LEU A 1 128 ? 4.379 -9.614 -23.919 1.00 88.06 128 LEU A O 1
ATOM 984 N N . THR A 1 129 ? 2.219 -9.476 -23.311 1.00 89.69 129 THR A N 1
ATOM 985 C CA . THR A 1 129 ? 1.672 -9.910 -24.611 1.00 89.69 129 THR A CA 1
ATOM 986 C C . THR A 1 129 ? 1.462 -8.744 -25.575 1.00 89.69 129 THR A C 1
ATOM 988 O O . THR A 1 129 ? 1.869 -8.813 -26.733 1.00 89.69 129 THR A O 1
ATOM 991 N N . ALA A 1 130 ? 0.872 -7.647 -25.100 1.00 89.06 130 ALA A N 1
ATOM 992 C CA . ALA A 1 130 ? 0.544 -6.472 -25.899 1.00 89.06 130 ALA A CA 1
ATOM 993 C C . ALA A 1 130 ? 1.536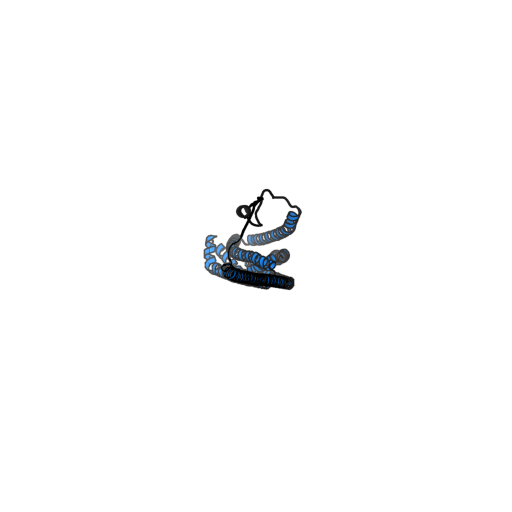 -5.309 -25.725 1.00 89.06 130 ALA A C 1
ATOM 995 O O . ALA A 1 130 ? 1.438 -4.322 -26.451 1.00 89.06 130 ALA A O 1
ATOM 996 N N . GLY A 1 131 ? 2.516 -5.394 -24.817 1.00 83.00 131 GLY A N 1
ATOM 997 C CA . GLY A 1 131 ? 3.408 -4.270 -24.493 1.00 83.00 131 GLY A CA 1
ATOM 998 C C . GLY A 1 131 ? 4.206 -3.734 -25.672 1.00 83.00 131 GLY A C 1
ATOM 999 O O . GLY A 1 131 ? 4.413 -2.531 -25.745 1.00 83.00 131 GLY A O 1
ATOM 1000 N N . GLN A 1 132 ? 4.573 -4.572 -26.645 1.00 86.50 132 GLN A N 1
ATOM 1001 C CA . GLN A 1 132 ? 5.201 -4.101 -27.886 1.00 86.50 132 GLN A CA 1
ATOM 1002 C C . GLN A 1 132 ? 4.270 -3.196 -28.703 1.00 86.50 132 GLN A C 1
ATOM 1004 O O . GLN A 1 132 ? 4.711 -2.183 -29.240 1.00 86.50 132 GLN A O 1
ATOM 1009 N N . TYR A 1 133 ? 2.982 -3.534 -28.783 1.00 87.94 133 TYR A N 1
ATOM 1010 C CA . TYR A 1 133 ? 1.984 -2.730 -29.488 1.00 87.94 133 TYR A CA 1
ATOM 1011 C C . TYR A 1 133 ? 1.665 -1.446 -28.726 1.00 87.94 133 TYR A C 1
ATOM 1013 O O . TYR A 1 133 ? 1.549 -0.387 -29.335 1.00 87.94 133 TYR A O 1
ATOM 1021 N N . ILE A 1 134 ? 1.581 -1.521 -27.396 1.00 87.38 134 ILE A N 1
ATOM 1022 C CA . ILE A 1 134 ? 1.311 -0.344 -26.568 1.00 87.38 134 ILE A CA 1
ATOM 1023 C C . ILE A 1 134 ? 2.535 0.589 -26.558 1.00 87.38 134 ILE A C 1
ATOM 1025 O O . ILE A 1 134 ? 2.381 1.800 -26.658 1.00 87.38 134 ILE A O 1
ATOM 1029 N N . ALA A 1 135 ? 3.760 0.057 -26.544 1.00 88.06 135 ALA A N 1
ATOM 1030 C CA . ALA A 1 135 ? 4.984 0.853 -26.649 1.00 88.06 135 ALA A CA 1
ATOM 1031 C C . ALA A 1 135 ? 5.089 1.602 -27.990 1.00 88.06 135 ALA A C 1
ATOM 1033 O O . ALA A 1 135 ? 5.611 2.715 -28.020 1.00 88.06 135 ALA A O 1
ATOM 1034 N N . ARG A 1 136 ? 4.525 1.056 -29.080 1.00 88.81 136 ARG A N 1
ATOM 1035 C CA . ARG A 1 136 ? 4.449 1.750 -30.380 1.00 88.81 136 ARG A CA 1
ATOM 1036 C C . ARG A 1 136 ? 3.597 3.022 -30.355 1.00 88.81 136 ARG A C 1
ATOM 1038 O O . ARG A 1 136 ? 3.800 3.888 -31.199 1.00 88.81 136 ARG A O 1
ATOM 1045 N N . LEU A 1 137 ? 2.675 3.161 -29.397 1.00 87.75 137 LEU A N 1
ATOM 1046 C CA . LEU A 1 137 ? 1.928 4.412 -29.198 1.00 87.75 137 LEU A CA 1
ATOM 1047 C C . LEU A 1 137 ? 2.817 5.533 -28.642 1.00 87.75 137 LEU A C 1
ATOM 1049 O O . LEU A 1 137 ? 2.506 6.703 -28.836 1.00 87.75 137 LEU A O 1
ATOM 1053 N N . TYR A 1 138 ? 3.911 5.184 -27.959 1.00 85.88 138 TYR A N 1
ATOM 1054 C CA . TYR A 1 138 ? 4.847 6.149 -27.382 1.00 85.88 138 TYR A CA 1
ATOM 1055 C C . TYR A 1 138 ? 5.990 6.498 -28.332 1.00 85.88 138 TYR A C 1
ATOM 1057 O O . TYR A 1 138 ? 6.474 7.627 -28.321 1.00 85.88 138 TYR A O 1
ATOM 1065 N N . THR A 1 139 ? 6.449 5.540 -29.138 1.00 88.38 139 THR A N 1
ATOM 1066 C CA . THR A 1 139 ? 7.585 5.736 -30.043 1.00 88.38 139 THR A CA 1
ATOM 1067 C C . THR A 1 139 ? 7.509 4.815 -31.254 1.00 88.38 139 THR A C 1
ATOM 1069 O O . THR A 1 139 ? 7.036 3.685 -31.163 1.00 88.38 139 THR A O 1
ATOM 1072 N N . SER A 1 140 ? 8.008 5.288 -32.396 1.00 90.19 140 SER A N 1
ATOM 1073 C CA . SER A 1 140 ? 8.147 4.479 -33.617 1.00 90.19 140 SER A CA 1
ATOM 1074 C C . SER A 1 140 ? 9.515 3.801 -33.741 1.00 90.19 140 SER A C 1
ATOM 1076 O O . SER A 1 140 ? 9.699 2.978 -34.635 1.00 90.19 140 SER A O 1
ATOM 1078 N N . ASP A 1 141 ? 10.469 4.130 -32.865 1.00 91.69 141 ASP A N 1
ATOM 1079 C CA . ASP A 1 141 ? 11.826 3.586 -32.921 1.00 91.69 141 ASP A CA 1
ATOM 1080 C C . ASP A 1 141 ? 11.873 2.142 -32.367 1.00 91.69 141 ASP A C 1
ATOM 1082 O O . ASP A 1 141 ? 11.575 1.923 -31.184 1.00 91.69 141 ASP A O 1
ATOM 1086 N N . PRO A 1 142 ? 12.245 1.140 -33.191 1.00 88.31 142 PRO A N 1
ATOM 1087 C CA . PRO A 1 142 ? 12.303 -0.254 -32.765 1.00 88.31 142 PRO A CA 1
ATOM 1088 C C . PRO A 1 142 ? 13.351 -0.524 -31.676 1.00 88.31 142 PRO A C 1
ATOM 1090 O O . PRO A 1 142 ? 13.138 -1.425 -30.862 1.00 88.31 142 PRO A O 1
ATOM 1093 N N . GLU A 1 143 ? 14.446 0.241 -31.614 1.00 89.62 143 GLU A N 1
ATOM 1094 C CA . GLU A 1 143 ? 15.479 0.073 -30.585 1.00 89.62 143 GLU A CA 1
ATOM 1095 C C . GLU A 1 143 ? 14.931 0.473 -29.206 1.00 89.62 143 GLU A C 1
ATOM 1097 O O . GLU A 1 143 ? 15.049 -0.262 -28.221 1.00 89.62 143 GLU A O 1
ATOM 1102 N N . VAL A 1 144 ? 14.219 1.601 -29.158 1.00 90.38 144 VAL A N 1
ATOM 1103 C CA . VAL A 1 144 ? 13.562 2.128 -27.953 1.00 90.38 144 VAL A CA 1
ATOM 1104 C C . VAL A 1 144 ? 12.490 1.161 -27.438 1.00 90.38 144 VAL A C 1
ATOM 1106 O O . VAL A 1 144 ? 12.407 0.904 -26.233 1.00 90.38 144 VAL A O 1
ATOM 1109 N N . ILE A 1 145 ? 11.699 0.572 -28.344 1.00 90.56 145 ILE A N 1
ATOM 1110 C CA . ILE A 1 145 ? 10.703 -0.457 -28.002 1.00 90.56 145 ILE A CA 1
ATOM 1111 C C . ILE A 1 145 ? 11.391 -1.701 -27.427 1.00 90.56 145 ILE A C 1
ATOM 1113 O O . ILE A 1 145 ? 10.900 -2.275 -26.450 1.00 90.56 145 ILE A O 1
ATOM 1117 N N . GLY A 1 146 ? 12.531 -2.105 -27.996 1.00 88.38 146 GLY A N 1
ATOM 1118 C CA . GLY A 1 146 ? 13.342 -3.216 -27.499 1.00 88.38 146 GLY A CA 1
ATOM 1119 C C . GLY A 1 146 ? 13.759 -3.021 -26.040 1.00 88.38 146 GLY A C 1
ATOM 1120 O O . GLY A 1 146 ? 13.491 -3.891 -25.207 1.00 88.38 146 GLY A O 1
ATOM 1121 N N . TYR A 1 147 ? 14.321 -1.855 -25.707 1.00 89.19 147 TYR A N 1
ATOM 1122 C CA . TYR A 1 147 ? 14.715 -1.522 -24.333 1.00 89.19 147 TYR A CA 1
ATOM 1123 C C . TYR A 1 147 ? 13.523 -1.431 -23.371 1.00 89.19 147 TYR A C 1
ATOM 1125 O O . TYR A 1 147 ? 13.603 -1.935 -22.249 1.00 89.19 147 TYR A O 1
ATOM 1133 N N . ALA A 1 148 ? 12.398 -0.853 -23.805 1.00 89.31 148 ALA A N 1
ATOM 1134 C CA . ALA A 1 148 ? 11.175 -0.814 -23.001 1.00 89.31 148 ALA A CA 1
ATOM 1135 C C . ALA A 1 148 ? 10.682 -2.233 -22.664 1.00 89.31 148 ALA A C 1
ATOM 1137 O O . ALA A 1 148 ? 10.390 -2.541 -21.508 1.00 89.31 148 ALA A O 1
ATOM 1138 N N . CYS A 1 149 ? 10.661 -3.129 -23.655 1.00 89.31 149 CYS A N 1
ATOM 1139 C CA . CYS A 1 149 ? 10.245 -4.517 -23.467 1.00 89.31 149 CYS A CA 1
ATOM 1140 C C . CYS A 1 149 ? 11.214 -5.309 -22.580 1.00 89.31 149 CYS A C 1
ATOM 1142 O O . CYS A 1 149 ? 10.772 -6.132 -21.779 1.00 89.31 149 CYS A O 1
ATOM 1144 N N . ALA A 1 150 ? 12.525 -5.075 -22.703 1.00 88.44 150 ALA A N 1
ATOM 1145 C CA . ALA A 1 150 ? 13.529 -5.703 -21.845 1.00 88.44 150 ALA A CA 1
ATOM 1146 C C . ALA A 1 150 ? 13.311 -5.326 -20.372 1.00 88.44 150 ALA A C 1
ATOM 1148 O O . ALA A 1 150 ? 13.242 -6.202 -19.510 1.00 88.44 150 ALA A O 1
ATOM 1149 N N . ARG A 1 151 ? 13.091 -4.034 -20.099 1.00 88.19 151 ARG A N 1
ATOM 1150 C CA . ARG A 1 151 ? 12.755 -3.538 -18.760 1.00 88.19 151 ARG A CA 1
ATOM 1151 C C . ARG A 1 151 ? 11.470 -4.174 -18.219 1.00 88.19 151 ARG A C 1
ATOM 1153 O O . ARG A 1 151 ? 11.457 -4.682 -17.099 1.00 88.19 151 ARG A O 1
ATOM 1160 N N . MET A 1 152 ? 10.410 -4.202 -19.024 1.00 88.88 152 MET A N 1
ATOM 1161 C CA . MET A 1 152 ? 9.119 -4.788 -18.645 1.00 88.88 152 MET A CA 1
ATOM 1162 C C . MET A 1 152 ? 9.218 -6.261 -18.251 1.00 88.88 152 MET A C 1
ATOM 1164 O O . MET A 1 152 ? 8.625 -6.670 -17.255 1.00 88.88 152 MET A O 1
ATOM 1168 N N . LYS A 1 153 ? 9.990 -7.054 -19.001 1.00 88.69 153 LYS A N 1
ATOM 1169 C CA . LYS A 1 153 ? 10.195 -8.481 -18.715 1.00 88.69 153 LYS A CA 1
ATOM 1170 C C . LYS A 1 153 ? 10.847 -8.728 -17.356 1.00 88.69 153 LYS A C 1
ATOM 1172 O O . LYS A 1 153 ? 10.557 -9.743 -16.735 1.00 88.69 153 LYS A O 1
ATOM 1177 N N . ILE A 1 154 ? 11.700 -7.813 -16.898 1.00 87.25 154 ILE A N 1
ATOM 1178 C CA . ILE A 1 154 ? 12.381 -7.916 -15.602 1.00 87.25 154 ILE A CA 1
ATOM 1179 C C . ILE A 1 154 ? 11.464 -7.437 -14.469 1.00 87.25 154 ILE A C 1
ATOM 1181 O O . ILE A 1 154 ? 11.395 -8.064 -13.414 1.00 87.25 154 ILE A O 1
ATOM 1185 N N . ILE A 1 155 ? 10.759 -6.324 -14.677 1.00 88.75 155 ILE A N 1
ATOM 1186 C CA . ILE A 1 155 ? 10.059 -5.607 -13.605 1.00 88.75 155 ILE A CA 1
ATOM 1187 C C . ILE A 1 155 ? 8.632 -6.124 -13.372 1.00 88.75 155 ILE A C 1
ATOM 1189 O O . ILE A 1 155 ? 8.225 -6.283 -12.220 1.00 88.75 155 ILE A O 1
ATOM 1193 N N . LEU A 1 156 ? 7.865 -6.406 -14.431 1.00 88.38 156 LEU A N 1
ATOM 1194 C CA . LEU A 1 156 ? 6.447 -6.767 -14.304 1.00 88.38 156 LEU A CA 1
ATOM 1195 C C . LEU A 1 156 ? 6.201 -8.056 -13.499 1.00 88.38 156 LEU A C 1
ATOM 1197 O O . LEU A 1 156 ? 5.335 -8.030 -12.625 1.00 88.38 156 LEU A O 1
ATOM 1201 N N . PRO A 1 157 ? 6.962 -9.157 -13.685 1.00 88.12 157 PRO A N 1
ATOM 1202 C CA . PRO A 1 157 ? 6.692 -10.403 -12.966 1.00 88.12 157 PRO A CA 1
ATOM 1203 C C . PRO A 1 157 ? 6.794 -10.286 -11.444 1.00 88.12 157 PRO A C 1
ATOM 1205 O O . PRO A 1 157 ? 6.137 -11.044 -10.743 1.00 88.12 157 PRO A O 1
ATOM 1208 N N . ILE A 1 158 ? 7.598 -9.351 -10.925 1.00 90.31 158 ILE A N 1
ATOM 1209 C CA . ILE A 1 158 ? 7.778 -9.135 -9.481 1.00 90.31 158 ILE A CA 1
ATOM 1210 C C . ILE A 1 158 ? 6.921 -7.977 -8.945 1.00 90.31 158 ILE A C 1
ATOM 1212 O O . ILE A 1 158 ? 6.907 -7.707 -7.745 1.00 90.31 158 ILE A O 1
ATOM 1216 N N . TYR A 1 159 ? 6.205 -7.263 -9.816 1.00 89.62 159 TYR A N 1
ATOM 1217 C CA . TYR A 1 159 ? 5.518 -6.020 -9.462 1.00 89.62 159 TYR A CA 1
ATOM 1218 C C . TYR A 1 159 ? 4.421 -6.231 -8.410 1.00 89.62 159 TYR A C 1
ATOM 1220 O O . TYR A 1 159 ? 4.150 -5.342 -7.603 1.00 89.62 159 TYR A O 1
ATOM 1228 N N . PHE A 1 160 ? 3.846 -7.436 -8.335 1.00 91.56 160 PHE A N 1
ATOM 1229 C CA . PHE A 1 160 ? 2.882 -7.803 -7.295 1.00 91.56 160 PHE A CA 1
ATOM 1230 C C . PHE A 1 160 ? 3.461 -7.640 -5.878 1.00 91.56 160 PHE A C 1
ATOM 1232 O O . PHE A 1 160 ? 2.733 -7.259 -4.963 1.00 91.56 160 PHE A O 1
ATOM 1239 N N . VAL A 1 161 ? 4.773 -7.853 -5.695 1.00 92.31 161 VAL A N 1
ATOM 1240 C CA . VAL A 1 161 ? 5.465 -7.653 -4.410 1.00 92.31 161 VAL A CA 1
ATOM 1241 C C . VAL A 1 161 ? 5.398 -6.189 -3.994 1.00 92.31 161 VAL A C 1
ATOM 1243 O O . VAL A 1 161 ? 5.088 -5.895 -2.841 1.00 92.31 161 VAL A O 1
ATOM 1246 N N . CYS A 1 162 ? 5.614 -5.270 -4.940 1.00 91.44 162 CYS A N 1
ATOM 1247 C CA . CYS A 1 162 ? 5.486 -3.834 -4.696 1.00 91.44 162 CYS A CA 1
ATOM 1248 C C . CYS A 1 162 ? 4.078 -3.477 -4.198 1.00 91.44 162 CYS A C 1
ATOM 1250 O O . CYS A 1 162 ? 3.929 -2.668 -3.289 1.00 91.44 162 CYS A O 1
ATOM 1252 N N . GLY A 1 163 ? 3.036 -4.104 -4.742 1.00 91.94 163 GLY A N 1
ATOM 1253 C CA . GLY A 1 163 ? 1.667 -3.815 -4.312 1.00 91.94 163 GLY A CA 1
ATOM 1254 C C . GLY A 1 163 ? 1.319 -4.381 -2.953 1.00 91.94 163 GLY A C 1
ATOM 1255 O O . GLY A 1 163 ? 0.619 -3.726 -2.188 1.00 91.94 163 GLY A O 1
ATOM 1256 N N . ILE A 1 164 ? 1.832 -5.566 -2.615 1.00 93.19 164 ILE A N 1
ATOM 1257 C CA . ILE A 1 164 ? 1.664 -6.101 -1.262 1.00 93.19 164 ILE A CA 1
ATOM 1258 C C . ILE A 1 164 ? 2.308 -5.146 -0.251 1.00 93.19 164 ILE A C 1
ATOM 1260 O O . ILE A 1 164 ? 1.680 -4.841 0.759 1.00 93.19 164 ILE A O 1
ATOM 1264 N N . VAL A 1 165 ? 3.500 -4.609 -0.543 1.00 92.44 165 VAL A N 1
ATOM 1265 C CA . VAL A 1 165 ? 4.122 -3.556 0.280 1.00 92.44 165 VAL A CA 1
ATOM 1266 C C . VAL A 1 165 ? 3.171 -2.369 0.441 1.00 92.44 165 VAL A C 1
ATOM 1268 O O . VAL A 1 165 ? 2.879 -1.977 1.568 1.00 92.44 165 VAL A O 1
ATOM 1271 N N . GLU A 1 166 ? 2.598 -1.845 -0.647 1.00 91.94 166 GLU A N 1
ATOM 1272 C CA . GLU A 1 166 ? 1.642 -0.734 -0.552 1.00 91.94 166 GLU A CA 1
ATOM 1273 C C . GLU A 1 166 ? 0.395 -1.064 0.281 1.00 91.94 166 GLU A C 1
ATOM 1275 O O . GLU A 1 166 ? -0.109 -0.194 0.993 1.00 91.94 166 GLU A O 1
ATOM 1280 N N . VAL A 1 167 ? -0.112 -2.297 0.231 1.00 94.19 167 VAL A N 1
ATOM 1281 C CA . VAL A 1 167 ? -1.243 -2.741 1.064 1.00 94.19 167 VAL A CA 1
ATOM 1282 C C . VAL A 1 167 ? -0.847 -2.845 2.527 1.00 94.19 167 VAL A C 1
ATOM 1284 O O . VAL A 1 167 ? -1.614 -2.408 3.382 1.00 94.19 167 VAL A O 1
ATOM 1287 N N . LEU A 1 168 ? 0.339 -3.364 2.845 1.00 92.25 168 LEU A N 1
ATOM 1288 C CA . LEU A 1 168 ? 0.833 -3.433 4.223 1.00 92.25 168 LEU A CA 1
ATOM 1289 C C . LEU A 1 168 ? 1.023 -2.030 4.808 1.00 92.25 168 LEU A C 1
ATOM 1291 O O . LEU A 1 168 ? 0.553 -1.748 5.913 1.00 92.25 168 LEU A O 1
ATOM 1295 N N . VAL A 1 169 ? 1.631 -1.124 4.040 1.00 90.75 169 VAL A N 1
ATOM 1296 C CA . VAL A 1 169 ? 1.760 0.294 4.395 1.00 90.75 169 VAL A CA 1
ATOM 1297 C C . VAL A 1 169 ? 0.383 0.934 4.568 1.00 90.75 169 VAL A C 1
ATOM 1299 O O . VAL A 1 169 ? 0.160 1.643 5.550 1.00 90.75 169 VAL A O 1
ATOM 1302 N N . GLY A 1 170 ? -0.561 0.653 3.668 1.00 90.31 170 GLY A N 1
ATOM 1303 C CA . GLY A 1 170 ? -1.942 1.123 3.757 1.00 90.31 170 GLY A CA 1
ATOM 1304 C C . GLY A 1 170 ? -2.653 0.635 5.024 1.00 90.31 170 GLY A C 1
ATOM 1305 O O . GLY A 1 170 ? -3.266 1.428 5.737 1.00 90.31 170 GLY A O 1
ATOM 1306 N N . CYS A 1 171 ? -2.496 -0.643 5.375 1.00 92.19 171 CYS A N 1
ATOM 1307 C CA . CYS A 1 171 ? -3.022 -1.213 6.616 1.00 92.19 171 CYS A CA 1
ATOM 1308 C C . CYS A 1 171 ? -2.447 -0.507 7.849 1.00 92.19 171 CYS A C 1
ATOM 1310 O O . CYS A 1 171 ? -3.195 -0.104 8.739 1.00 92.19 171 CYS A O 1
ATOM 1312 N N . MET A 1 172 ? -1.124 -0.331 7.904 1.00 90.62 172 MET A N 1
ATOM 1313 C CA . MET A 1 172 ? -0.463 0.348 9.021 1.00 90.62 172 MET A CA 1
ATOM 1314 C C . MET A 1 172 ? -0.932 1.798 9.162 1.00 90.62 172 MET A C 1
ATOM 1316 O O . MET A 1 172 ? -1.263 2.225 10.269 1.00 90.62 172 MET A O 1
ATOM 1320 N N . ARG A 1 173 ? -1.058 2.528 8.045 1.00 89.81 173 ARG A N 1
ATOM 1321 C CA . ARG A 1 173 ? -1.623 3.886 8.018 1.00 89.81 173 ARG A CA 1
ATOM 1322 C C . ARG A 1 173 ? -3.066 3.914 8.517 1.00 89.81 173 ARG A C 1
ATOM 1324 O O . ARG A 1 173 ? -3.394 4.775 9.328 1.00 89.81 173 ARG A O 1
ATOM 1331 N N . GLY A 1 174 ? -3.894 2.952 8.107 1.00 87.56 174 GLY A N 1
ATOM 1332 C CA . GLY A 1 174 ? -5.273 2.806 8.585 1.00 87.56 174 GLY A CA 1
ATOM 1333 C C . GLY A 1 174 ? -5.368 2.585 10.100 1.00 87.56 174 GLY A C 1
ATOM 1334 O O . GLY A 1 174 ? -6.283 3.089 10.737 1.00 87.56 174 GLY A O 1
ATOM 1335 N N . MET A 1 175 ? -4.387 1.910 10.705 1.00 88.06 175 MET A N 1
ATOM 1336 C CA . MET A 1 175 ? -4.298 1.730 12.164 1.00 88.06 175 MET A CA 1
ATOM 1337 C C . MET A 1 175 ? -3.668 2.929 12.904 1.00 88.06 175 MET A C 1
ATOM 1339 O O . MET A 1 175 ? -3.470 2.870 14.115 1.00 88.06 175 MET A O 1
ATOM 1343 N N . GLY A 1 176 ? -3.308 4.008 12.199 1.00 83.75 176 GLY A N 1
ATOM 1344 C CA . GLY A 1 176 ? -2.653 5.193 12.770 1.00 83.75 176 GLY A CA 1
ATOM 1345 C C . GLY A 1 176 ? -1.119 5.135 12.799 1.00 83.75 176 GLY A C 1
ATOM 1346 O O . GLY A 1 176 ? -0.469 6.110 13.177 1.00 83.75 176 GLY A O 1
ATOM 1347 N N . TYR A 1 177 ? -0.507 4.043 12.336 1.00 84.44 177 TYR A N 1
ATOM 1348 C CA . TYR A 1 177 ? 0.946 3.875 12.247 1.00 84.44 177 TYR A CA 1
ATOM 1349 C C . TYR A 1 177 ? 1.466 4.290 10.868 1.00 84.44 177 TYR A C 1
ATOM 1351 O O . TYR A 1 177 ? 1.781 3.457 10.024 1.00 84.44 177 TYR A O 1
ATOM 1359 N N . SER A 1 178 ? 1.582 5.596 10.627 1.00 80.81 178 SER A N 1
ATOM 1360 C CA . SER A 1 178 ? 2.071 6.107 9.332 1.00 80.81 178 SER A CA 1
ATOM 1361 C C . SER A 1 178 ? 3.586 6.323 9.287 1.00 80.81 178 SER A C 1
ATOM 1363 O O . SER A 1 178 ? 4.199 6.188 8.232 1.00 80.81 178 SER A O 1
ATOM 1365 N N . PHE A 1 179 ? 4.205 6.645 10.427 1.00 82.25 179 PHE A N 1
ATOM 1366 C CA . PHE A 1 179 ? 5.617 7.032 10.479 1.00 82.25 179 PHE A CA 1
ATOM 1367 C C . PHE A 1 179 ? 6.571 5.836 10.346 1.00 82.25 179 PHE A C 1
ATOM 1369 O O . PHE A 1 179 ? 7.507 5.876 9.553 1.00 82.25 179 PHE A O 1
ATOM 1376 N N . THR A 1 180 ? 6.309 4.750 11.079 1.00 85.62 180 THR A N 1
ATOM 1377 C CA . THR A 1 180 ? 7.146 3.539 11.092 1.00 85.62 180 THR A CA 1
ATOM 1378 C C . THR A 1 180 ? 7.345 2.917 9.702 1.00 85.62 180 THR A C 1
ATOM 1380 O O . THR A 1 180 ? 8.503 2.788 9.299 1.00 85.62 180 THR A O 1
ATOM 1383 N N . PRO A 1 181 ? 6.284 2.589 8.931 1.00 85.44 181 PRO A N 1
ATOM 1384 C CA . PRO A 1 181 ? 6.467 2.044 7.584 1.00 85.44 181 PRO A CA 1
ATOM 1385 C C . PRO A 1 181 ? 7.151 3.025 6.633 1.00 85.44 181 PRO A C 1
ATOM 1387 O O . PRO A 1 181 ? 7.891 2.620 5.746 1.00 85.44 181 PRO A O 1
ATOM 1390 N N . MET A 1 182 ? 6.945 4.330 6.810 1.00 84.38 182 MET A N 1
ATOM 1391 C CA . MET A 1 182 ? 7.533 5.336 5.928 1.00 84.38 182 MET A CA 1
ATOM 1392 C C . MET A 1 182 ? 9.053 5.430 6.092 1.00 84.38 182 MET A C 1
ATOM 1394 O O . MET A 1 182 ? 9.775 5.494 5.099 1.00 84.38 182 MET A O 1
ATOM 1398 N N . VAL A 1 183 ? 9.548 5.381 7.333 1.00 87.19 183 VAL A N 1
ATOM 1399 C CA . VAL A 1 183 ? 10.991 5.335 7.610 1.00 87.19 183 VAL A CA 1
ATOM 1400 C C . VAL A 1 183 ? 11.596 4.028 7.092 1.00 87.19 183 VAL A C 1
ATOM 1402 O O . VAL A 1 183 ? 12.647 4.058 6.455 1.00 87.19 183 VAL A O 1
ATOM 1405 N N . ALA A 1 184 ? 10.922 2.893 7.294 1.00 87.69 184 ALA A N 1
ATOM 1406 C CA . ALA A 1 184 ? 11.367 1.606 6.761 1.00 87.69 184 ALA A CA 1
ATOM 1407 C C . ALA A 1 184 ? 11.484 1.630 5.228 1.00 87.69 184 ALA A C 1
ATOM 1409 O O . ALA A 1 184 ? 12.544 1.310 4.689 1.00 87.69 184 ALA A O 1
ATOM 1410 N N . ASN A 1 185 ? 10.447 2.114 4.536 1.00 87.31 185 ASN A N 1
ATOM 1411 C CA . ASN A 1 185 ? 10.441 2.294 3.084 1.00 87.31 185 ASN A CA 1
ATOM 1412 C C . ASN A 1 185 ? 11.584 3.203 2.613 1.00 87.31 185 ASN A C 1
ATOM 1414 O O . ASN A 1 185 ? 12.241 2.901 1.620 1.00 87.31 185 ASN A O 1
ATOM 1418 N N . PHE A 1 186 ? 11.870 4.291 3.333 1.00 87.94 186 PHE A N 1
ATOM 1419 C CA . PHE A 1 186 ? 12.979 5.182 2.998 1.00 87.94 186 PHE A CA 1
ATOM 1420 C C . PHE A 1 186 ? 14.339 4.462 3.013 1.00 87.94 186 PHE A C 1
ATOM 1422 O O . PHE A 1 186 ? 15.110 4.589 2.060 1.00 87.94 186 PHE A O 1
ATOM 1429 N N . PHE A 1 187 ? 14.632 3.651 4.032 1.00 88.25 187 PHE A N 1
ATOM 1430 C CA . PHE A 1 187 ? 15.885 2.889 4.074 1.00 88.25 187 PHE A CA 1
ATOM 1431 C C . PHE A 1 187 ? 15.918 1.755 3.040 1.00 88.25 187 PHE A C 1
ATOM 1433 O O . PHE A 1 187 ? 16.910 1.595 2.325 1.00 88.25 187 PHE A O 1
ATOM 1440 N N . CYS A 1 188 ? 14.828 0.996 2.924 1.00 87.38 188 CYS A N 1
ATOM 1441 C CA . CYS A 1 188 ? 14.755 -0.191 2.070 1.00 87.38 188 CYS A CA 1
ATOM 1442 C C . CYS A 1 188 ? 14.692 0.142 0.578 1.00 87.38 188 CYS A C 1
ATOM 1444 O O . CYS A 1 188 ? 15.171 -0.631 -0.246 1.00 87.38 188 CYS A O 1
ATOM 1446 N N . ILE A 1 189 ? 14.094 1.279 0.221 1.00 83.69 189 ILE A N 1
ATOM 1447 C CA . ILE A 1 189 ? 13.973 1.718 -1.166 1.00 83.69 189 ILE A CA 1
ATOM 1448 C C . ILE A 1 189 ? 15.048 2.749 -1.485 1.00 83.69 189 ILE A C 1
ATOM 1450 O O . ILE A 1 189 ? 15.865 2.506 -2.365 1.00 83.69 189 ILE A O 1
ATOM 1454 N N . CYS A 1 190 ? 15.082 3.894 -0.802 1.00 84.62 190 CYS A N 1
ATOM 1455 C CA . CYS A 1 190 ? 15.962 4.993 -1.209 1.00 84.62 190 CYS A CA 1
ATOM 1456 C C . CYS A 1 190 ? 17.424 4.693 -0.893 1.00 84.62 190 CYS A C 1
ATOM 1458 O O . CYS A 1 190 ? 18.256 4.692 -1.797 1.00 84.62 190 CYS A O 1
ATOM 1460 N N . VAL A 1 191 ? 17.742 4.428 0.378 1.00 87.12 191 VAL A N 1
ATOM 1461 C CA . VAL A 1 191 ? 19.137 4.234 0.805 1.00 87.12 191 VAL A CA 1
ATOM 1462 C C . VAL A 1 191 ? 19.724 2.997 0.139 1.00 87.12 191 VAL A C 1
ATOM 1464 O O . VAL A 1 191 ? 20.799 3.077 -0.450 1.00 87.12 191 VAL A O 1
ATOM 1467 N N . PHE A 1 192 ? 18.990 1.882 0.145 1.00 88.94 192 PHE A N 1
ATOM 1468 C CA . PHE A 1 192 ? 19.414 0.665 -0.539 1.00 88.94 192 PHE A CA 1
ATOM 1469 C C . PHE A 1 192 ? 19.676 0.890 -2.034 1.00 88.94 192 PHE A C 1
ATOM 1471 O O . PHE A 1 192 ? 20.729 0.492 -2.525 1.00 88.94 192 PHE A O 1
ATOM 1478 N N . ARG A 1 193 ? 18.774 1.565 -2.766 1.00 84.44 193 ARG A N 1
ATOM 1479 C CA . ARG A 1 193 ? 18.983 1.829 -4.201 1.00 84.44 193 ARG A CA 1
ATOM 1480 C C . ARG A 1 193 ? 20.167 2.752 -4.450 1.00 84.44 193 ARG A C 1
ATOM 1482 O O . ARG A 1 193 ? 20.928 2.502 -5.376 1.00 84.44 193 ARG A O 1
ATOM 1489 N N . ILE A 1 194 ? 20.364 3.779 -3.623 1.00 85.81 194 ILE A N 1
ATOM 1490 C CA . ILE A 1 194 ? 21.537 4.656 -3.730 1.00 85.81 194 ILE A CA 1
ATOM 1491 C C . ILE A 1 194 ? 22.819 3.835 -3.546 1.00 85.81 194 ILE A C 1
ATOM 1493 O O . ILE A 1 194 ? 23.719 3.907 -4.381 1.00 85.81 194 ILE A O 1
ATOM 1497 N N . VAL A 1 195 ? 22.883 3.000 -2.505 1.00 87.25 195 VAL A N 1
ATOM 1498 C CA . VAL A 1 195 ? 24.031 2.114 -2.262 1.00 87.25 195 VAL A CA 1
ATOM 1499 C C . VAL A 1 195 ? 24.238 1.149 -3.431 1.00 87.25 195 VAL A C 1
ATOM 1501 O O . VAL A 1 195 ? 25.370 0.985 -3.884 1.00 87.25 195 VAL A O 1
ATOM 1504 N N . TRP A 1 196 ? 23.170 0.557 -3.969 1.00 85.12 196 TRP A N 1
ATOM 1505 C CA . TRP A 1 196 ? 23.227 -0.337 -5.129 1.00 85.12 196 TRP A CA 1
ATOM 1506 C C . TRP A 1 196 ? 23.832 0.345 -6.360 1.00 85.12 196 TRP A C 1
ATOM 1508 O O . TRP A 1 196 ? 24.711 -0.216 -7.009 1.00 85.12 196 TRP A O 1
ATOM 1518 N N . ILE A 1 197 ? 23.423 1.580 -6.657 1.00 82.25 197 ILE A N 1
ATOM 1519 C CA . ILE A 1 197 ? 23.955 2.348 -7.791 1.00 82.25 197 ILE A CA 1
ATOM 1520 C C . ILE A 1 197 ? 25.457 2.596 -7.619 1.00 82.25 197 ILE A C 1
ATOM 1522 O O . ILE A 1 197 ? 26.233 2.375 -8.547 1.00 82.25 197 ILE A O 1
ATOM 1526 N N . TYR A 1 198 ? 25.897 3.012 -6.429 1.00 81.94 198 TYR A N 1
ATOM 1527 C CA . TYR A 1 198 ? 27.316 3.290 -6.187 1.00 81.94 198 TYR A CA 1
ATOM 1528 C C . TYR A 1 198 ? 28.194 2.032 -6.092 1.00 81.94 198 TYR A C 1
ATOM 1530 O O . TYR A 1 198 ? 29.410 2.138 -6.258 1.00 81.94 198 TYR A O 1
ATOM 1538 N N . THR A 1 199 ? 27.609 0.852 -5.862 1.00 84.50 199 THR A N 1
ATOM 1539 C CA . THR A 1 199 ? 28.341 -0.418 -5.712 1.00 84.50 199 THR A CA 1
ATOM 1540 C C . THR A 1 199 ? 28.177 -1.323 -6.936 1.00 84.50 199 THR A C 1
ATOM 1542 O O . THR A 1 199 ? 29.119 -1.494 -7.710 1.00 84.50 199 THR A O 1
ATOM 1545 N N . ALA A 1 200 ? 26.981 -1.872 -7.146 1.00 74.69 200 ALA A N 1
ATOM 1546 C CA . ALA A 1 200 ? 26.680 -2.881 -8.156 1.00 74.69 200 ALA A CA 1
ATOM 1547 C C . ALA A 1 200 ? 26.736 -2.328 -9.587 1.00 74.69 200 ALA A C 1
ATOM 1549 O O . ALA A 1 200 ? 27.347 -2.954 -10.452 1.00 74.69 200 ALA A O 1
ATOM 1550 N N . CYS A 1 201 ? 26.183 -1.135 -9.842 1.00 70.88 201 CYS A N 1
ATOM 1551 C CA . CYS A 1 201 ? 26.263 -0.533 -11.181 1.00 70.88 201 CYS A CA 1
ATOM 1552 C C . CYS A 1 201 ? 27.691 -0.110 -11.546 1.00 70.88 201 CYS A C 1
ATOM 1554 O O . CYS A 1 201 ? 28.066 -0.177 -12.712 1.00 70.88 201 CYS A O 1
ATOM 1556 N N . ARG A 1 202 ? 28.520 0.265 -10.562 1.00 72.56 202 ARG A N 1
ATOM 1557 C CA . ARG A 1 202 ? 29.933 0.577 -10.813 1.00 72.56 202 ARG A CA 1
ATOM 1558 C C . ARG A 1 202 ? 30.770 -0.675 -11.087 1.00 72.56 202 ARG A C 1
ATOM 1560 O O . ARG A 1 202 ? 31.734 -0.590 -11.843 1.00 72.56 202 ARG A O 1
ATOM 1567 N N . ALA A 1 203 ? 30.396 -1.816 -10.504 1.00 72.06 203 ALA A N 1
ATOM 1568 C CA . ALA A 1 203 ? 31.038 -3.105 -10.753 1.00 72.06 203 ALA A CA 1
ATOM 1569 C C . ALA A 1 203 ? 30.656 -3.698 -12.121 1.00 72.06 203 ALA A C 1
ATOM 1571 O O . ALA A 1 203 ? 31.517 -4.223 -12.823 1.00 72.06 203 ALA A O 1
ATOM 1572 N N . VAL A 1 204 ? 29.383 -3.589 -12.520 1.00 71.62 204 VAL A N 1
ATOM 1573 C CA . VAL A 1 204 ? 28.880 -4.061 -13.817 1.00 71.62 204 VAL A CA 1
ATOM 1574 C C . VAL A 1 204 ? 28.001 -2.973 -14.436 1.00 71.62 204 VAL A C 1
ATOM 1576 O O . VAL A 1 204 ? 26.835 -2.819 -14.071 1.00 71.62 204 VAL A O 1
ATOM 1579 N N . ASN A 1 205 ? 28.550 -2.230 -15.402 1.00 70.31 205 ASN A N 1
ATOM 1580 C CA . ASN A 1 205 ? 27.832 -1.172 -16.124 1.00 70.31 205 ASN A CA 1
AT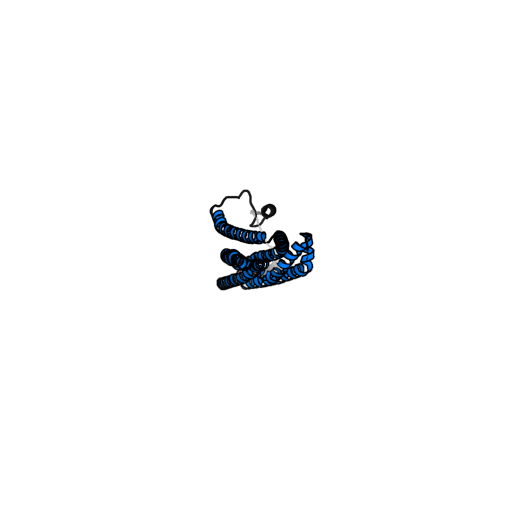OM 1581 C C . ASN A 1 205 ? 26.907 -1.768 -17.198 1.00 70.31 205 ASN A C 1
ATOM 1583 O O . ASN A 1 205 ? 27.133 -1.599 -18.393 1.00 70.31 205 ASN A O 1
ATOM 1587 N N . THR A 1 206 ? 25.870 -2.488 -16.773 1.00 78.19 206 THR A N 1
ATOM 1588 C CA . THR A 1 206 ? 24.795 -2.957 -17.655 1.00 78.19 206 THR A CA 1
ATOM 1589 C C . THR A 1 206 ? 23.451 -2.369 -17.220 1.00 78.19 206 THR A C 1
ATOM 1591 O O . THR A 1 206 ? 23.200 -2.216 -16.020 1.00 78.19 206 THR A O 1
ATOM 1594 N N . PRO A 1 207 ? 22.553 -2.050 -18.170 1.00 73.50 207 PRO A N 1
ATOM 1595 C CA . PRO A 1 207 ? 21.228 -1.511 -17.854 1.00 73.50 207 PRO A CA 1
ATOM 1596 C C . PRO A 1 207 ? 20.368 -2.495 -17.046 1.00 73.50 207 PRO A C 1
ATOM 1598 O O . PRO A 1 207 ? 19.573 -2.090 -16.201 1.00 73.50 207 PRO A O 1
ATOM 1601 N N . GLU A 1 208 ? 20.576 -3.795 -17.241 1.00 79.19 208 GLU A N 1
ATOM 1602 C CA . GLU A 1 208 ? 19.887 -4.871 -16.522 1.00 79.19 208 GLU A CA 1
ATOM 1603 C C . GLU A 1 208 ? 20.221 -4.878 -15.024 1.00 79.19 208 GLU A C 1
ATOM 1605 O O . GLU A 1 208 ? 19.324 -5.031 -14.194 1.00 79.19 208 GLU A O 1
ATOM 1610 N N . MET A 1 209 ? 21.488 -4.632 -14.662 1.00 80.50 209 MET A N 1
ATOM 1611 C CA . MET A 1 209 ? 21.924 -4.526 -13.263 1.00 80.50 209 MET A CA 1
ATOM 1612 C C . MET A 1 209 ? 21.242 -3.359 -12.541 1.00 80.50 209 MET A C 1
ATOM 1614 O O . MET A 1 209 ? 20.955 -3.431 -11.341 1.00 80.50 209 MET A O 1
ATOM 1618 N N . LEU A 1 210 ? 20.943 -2.287 -13.278 1.00 81.19 210 LEU A N 1
ATOM 1619 C CA . LEU A 1 210 ? 20.166 -1.175 -12.754 1.00 81.19 210 LEU A CA 1
ATOM 1620 C C . LEU A 1 210 ? 18.692 -1.569 -12.583 1.00 81.19 210 LEU A C 1
ATOM 1622 O O . LEU A 1 210 ? 18.112 -1.277 -11.537 1.00 81.19 210 LEU A O 1
ATOM 1626 N N . TYR A 1 211 ? 18.102 -2.290 -13.544 1.00 82.25 211 TYR A N 1
ATOM 1627 C CA . TYR A 1 211 ? 16.722 -2.789 -13.447 1.00 82.25 211 TYR A CA 1
ATOM 1628 C C . TYR A 1 211 ? 16.506 -3.769 -12.290 1.00 82.25 211 TYR A C 1
ATOM 1630 O O . TYR A 1 211 ? 15.463 -3.723 -11.644 1.00 82.25 211 TYR A O 1
ATOM 1638 N N . LEU A 1 212 ? 17.507 -4.585 -11.955 1.00 85.19 212 LEU A N 1
ATOM 1639 C CA . LEU A 1 212 ? 17.477 -5.506 -10.813 1.00 85.19 212 LEU A CA 1
ATOM 1640 C C . LEU A 1 212 ? 17.362 -4.805 -9.450 1.00 85.19 212 LEU A C 1
ATOM 1642 O O . LEU A 1 212 ? 16.839 -5.395 -8.501 1.00 85.19 212 LEU A O 1
ATOM 1646 N N . SER A 1 213 ? 17.772 -3.537 -9.349 1.00 86.88 213 SER A N 1
ATOM 1647 C CA . SER A 1 213 ? 17.672 -2.776 -8.098 1.00 86.88 213 SER A CA 1
ATOM 1648 C C . SER A 1 213 ? 16.226 -2.623 -7.602 1.00 86.88 213 SER A C 1
ATOM 1650 O O . SER A 1 213 ? 15.983 -2.652 -6.392 1.00 86.88 213 SER A O 1
ATOM 1652 N N . TRP A 1 214 ? 15.248 -2.517 -8.513 1.00 87.38 214 TRP A N 1
ATOM 1653 C CA . TRP A 1 214 ? 13.829 -2.386 -8.169 1.00 87.38 214 TRP A CA 1
ATOM 1654 C C . TRP A 1 214 ? 13.273 -3.670 -7.527 1.00 87.38 214 TRP A C 1
ATOM 1656 O O . TRP A 1 214 ? 12.902 -3.591 -6.351 1.00 87.38 214 TRP A O 1
ATOM 1666 N N . PRO A 1 215 ? 13.281 -4.845 -8.197 1.00 89.00 215 PRO A N 1
ATOM 1667 C CA . PRO A 1 215 ? 12.870 -6.120 -7.611 1.00 89.00 215 PRO A CA 1
ATOM 1668 C C . PRO A 1 215 ? 13.491 -6.397 -6.245 1.00 89.00 215 PRO A C 1
ATOM 1670 O O . PRO A 1 215 ? 12.778 -6.713 -5.295 1.00 89.00 215 PRO A O 1
ATOM 1673 N N . ILE A 1 216 ? 14.812 -6.228 -6.124 1.00 90.00 216 ILE A N 1
ATOM 1674 C CA . ILE A 1 216 ? 15.534 -6.544 -4.888 1.00 90.00 216 ILE A CA 1
ATOM 1675 C C . ILE A 1 216 ? 15.097 -5.603 -3.762 1.00 90.00 216 ILE A C 1
ATOM 1677 O O . ILE A 1 216 ? 14.823 -6.061 -2.653 1.00 90.00 216 ILE A O 1
ATOM 1681 N N . SER A 1 217 ? 14.950 -4.304 -4.052 1.00 90.31 217 SER A N 1
ATOM 1682 C CA . SER A 1 217 ? 14.451 -3.343 -3.062 1.00 90.31 217 SER A CA 1
ATOM 1683 C C . SER A 1 217 ? 13.038 -3.685 -2.581 1.00 90.31 217 SER A C 1
ATOM 1685 O O . SER A 1 217 ? 12.757 -3.570 -1.392 1.00 90.31 217 SER A O 1
ATOM 1687 N N . TRP A 1 218 ? 12.155 -4.157 -3.465 1.00 91.81 218 TRP A N 1
ATOM 1688 C CA . TRP A 1 218 ? 10.793 -4.546 -3.091 1.00 91.81 218 TRP A CA 1
ATOM 1689 C C . TRP A 1 218 ? 10.757 -5.819 -2.253 1.00 91.81 218 TRP A C 1
ATOM 1691 O O . TRP A 1 218 ? 10.011 -5.872 -1.279 1.00 91.81 218 TRP A O 1
ATOM 1701 N N . VAL A 1 219 ? 11.586 -6.812 -2.583 1.00 92.25 219 VAL A N 1
ATOM 1702 C CA . VAL A 1 219 ? 11.712 -8.047 -1.795 1.00 92.25 219 VAL A CA 1
ATOM 1703 C C . VAL A 1 219 ? 12.272 -7.757 -0.402 1.00 92.25 219 VAL A C 1
ATOM 1705 O O . VAL A 1 219 ? 11.785 -8.294 0.588 1.00 92.25 219 VAL A O 1
ATOM 1708 N N . LEU A 1 220 ? 13.259 -6.870 -0.288 1.00 92.06 220 LEU A N 1
ATOM 1709 C CA . LEU A 1 220 ? 13.767 -6.459 1.018 1.00 92.06 220 LEU A CA 1
ATOM 1710 C C . LEU A 1 220 ? 12.687 -5.714 1.815 1.00 92.06 220 LEU A C 1
ATOM 1712 O O . LEU A 1 220 ? 12.498 -5.959 3.005 1.00 92.06 220 LEU A O 1
ATOM 1716 N N . ASN A 1 221 ? 11.932 -4.849 1.145 1.00 92.25 221 ASN A N 1
ATOM 1717 C CA . ASN A 1 221 ? 10.906 -4.043 1.783 1.00 92.25 221 ASN A CA 1
ATOM 1718 C C . ASN A 1 221 ? 9.706 -4.866 2.272 1.00 92.25 221 ASN A C 1
ATOM 1720 O O . ASN A 1 221 ? 9.293 -4.702 3.412 1.00 92.25 221 ASN A O 1
ATOM 1724 N N . ILE A 1 222 ? 9.198 -5.822 1.485 1.00 93.19 222 ILE A N 1
ATOM 1725 C CA . ILE A 1 222 ? 8.094 -6.692 1.932 1.00 93.19 222 ILE A CA 1
ATOM 1726 C C . ILE A 1 222 ? 8.471 -7.501 3.177 1.00 93.19 222 ILE A C 1
ATOM 1728 O O . ILE A 1 222 ? 7.621 -7.730 4.035 1.00 93.19 222 ILE A O 1
ATOM 1732 N N . ILE A 1 223 ? 9.740 -7.898 3.312 1.00 93.19 223 ILE A N 1
ATOM 1733 C CA . ILE A 1 223 ? 10.228 -8.585 4.510 1.00 93.19 223 ILE A CA 1
ATOM 1734 C C . ILE A 1 223 ? 10.170 -7.631 5.705 1.00 93.19 223 ILE A C 1
ATOM 1736 O O . ILE A 1 223 ? 9.602 -7.978 6.740 1.00 93.19 223 ILE A O 1
ATOM 1740 N N . VAL A 1 224 ? 10.716 -6.421 5.563 1.00 93.75 224 VAL A N 1
ATOM 1741 C CA . VAL A 1 224 ? 10.756 -5.429 6.646 1.00 93.75 224 VAL A CA 1
ATOM 1742 C C . VAL A 1 224 ? 9.349 -4.970 7.037 1.00 93.75 224 VAL A C 1
ATOM 1744 O O . VAL A 1 224 ? 8.981 -5.078 8.207 1.00 93.75 224 VAL A O 1
ATOM 1747 N N . ASP A 1 225 ? 8.531 -4.530 6.083 1.00 91.88 225 ASP A N 1
ATOM 1748 C CA . ASP A 1 225 ? 7.156 -4.088 6.333 1.00 91.88 225 ASP A CA 1
ATOM 1749 C C . ASP A 1 225 ? 6.261 -5.241 6.809 1.00 91.88 225 ASP A C 1
ATOM 1751 O O . ASP A 1 225 ? 5.388 -5.034 7.652 1.00 91.88 225 ASP A O 1
ATOM 1755 N N . GLY A 1 226 ? 6.508 -6.472 6.353 1.00 91.94 226 GLY A N 1
ATOM 1756 C CA . GLY A 1 226 ? 5.841 -7.671 6.861 1.00 91.94 226 GLY A CA 1
ATOM 1757 C C . GLY A 1 226 ? 6.150 -7.932 8.337 1.00 91.94 226 GLY A C 1
ATOM 1758 O O . GLY A 1 226 ? 5.238 -8.204 9.123 1.00 91.94 226 GLY A O 1
ATOM 1759 N N . VAL A 1 227 ? 7.416 -7.787 8.747 1.00 93.00 227 VAL A N 1
ATOM 1760 C CA . VAL A 1 227 ? 7.832 -7.898 10.155 1.00 93.00 227 VAL A CA 1
ATOM 1761 C C . VAL A 1 227 ? 7.229 -6.771 10.993 1.00 93.00 227 VAL A C 1
ATOM 1763 O O . VAL A 1 227 ? 6.663 -7.039 12.056 1.00 93.00 227 VAL A O 1
ATOM 1766 N N . ILE A 1 228 ? 7.286 -5.524 10.517 1.00 92.88 228 ILE A N 1
ATOM 1767 C CA . ILE A 1 228 ? 6.699 -4.371 11.216 1.00 92.88 228 ILE A CA 1
ATOM 1768 C C . ILE A 1 228 ? 5.194 -4.575 11.392 1.00 92.88 228 ILE A C 1
ATOM 1770 O O . ILE A 1 228 ? 4.687 -4.437 12.506 1.00 92.88 228 ILE A O 1
ATOM 1774 N N . MET A 1 229 ? 4.484 -4.973 10.335 1.00 91.94 229 MET A N 1
ATOM 1775 C CA . MET A 1 229 ? 3.050 -5.246 10.392 1.00 91.94 229 MET A CA 1
ATOM 1776 C C . MET A 1 229 ? 2.731 -6.368 11.386 1.00 91.94 229 MET A C 1
ATOM 1778 O O . MET A 1 229 ? 1.784 -6.247 12.163 1.00 91.94 229 MET A O 1
ATOM 1782 N N . ALA A 1 230 ? 3.530 -7.438 11.429 1.00 89.94 230 ALA A N 1
ATOM 1783 C CA . ALA A 1 230 ? 3.345 -8.516 12.398 1.00 89.94 230 ALA A CA 1
ATOM 1784 C C . ALA A 1 230 ? 3.531 -8.038 13.850 1.00 89.94 230 ALA A C 1
ATOM 1786 O O . ALA A 1 230 ? 2.757 -8.430 14.728 1.00 89.94 230 ALA A O 1
ATOM 1787 N N . ILE A 1 231 ? 4.521 -7.176 14.110 1.00 92.12 231 ILE A N 1
ATOM 1788 C CA . ILE A 1 231 ? 4.760 -6.577 15.432 1.00 92.12 231 ILE A CA 1
ATOM 1789 C C . ILE A 1 231 ? 3.598 -5.659 15.825 1.00 92.12 231 ILE A C 1
ATOM 1791 O O . ILE A 1 231 ? 3.053 -5.797 16.922 1.00 92.12 231 ILE A O 1
ATOM 1795 N N . VAL A 1 232 ? 3.188 -4.755 14.931 1.00 90.25 232 VAL A N 1
ATOM 1796 C CA . VAL A 1 232 ? 2.073 -3.823 15.161 1.00 90.25 232 VAL A CA 1
ATOM 1797 C C . VAL A 1 232 ? 0.782 -4.596 15.422 1.00 90.25 232 VAL A C 1
ATOM 1799 O O . VAL A 1 232 ? 0.103 -4.342 16.414 1.00 90.25 232 VAL A O 1
ATOM 1802 N N . TYR A 1 233 ? 0.484 -5.607 14.603 1.00 88.06 233 TYR A N 1
ATOM 1803 C CA . TYR A 1 233 ? -0.709 -6.429 14.770 1.00 88.06 233 TYR A CA 1
ATOM 1804 C C . TYR A 1 233 ? -0.704 -7.187 16.102 1.00 88.06 233 TYR A C 1
ATOM 1806 O O . TYR A 1 233 ? -1.710 -7.185 16.806 1.00 88.06 233 TYR A O 1
ATOM 1814 N N . LYS A 1 234 ? 0.424 -7.794 16.501 1.00 89.19 234 LYS A N 1
ATOM 1815 C CA . LYS A 1 234 ? 0.537 -8.471 17.806 1.00 89.19 234 LYS A CA 1
ATOM 1816 C C . LYS A 1 234 ? 0.364 -7.514 18.987 1.00 89.19 234 LYS A C 1
ATOM 1818 O O . LYS A 1 234 ? -0.178 -7.926 20.007 1.00 89.19 234 LYS A O 1
ATOM 1823 N N . ARG A 1 235 ? 0.815 -6.264 18.859 1.00 88.81 235 ARG A N 1
ATOM 1824 C CA . ARG A 1 235 ? 0.700 -5.244 19.910 1.00 88.81 235 ARG A CA 1
ATOM 1825 C C . ARG A 1 235 ? -0.721 -4.700 20.054 1.00 88.81 235 ARG A C 1
ATOM 1827 O O . ARG A 1 235 ? -1.160 -4.460 21.176 1.00 88.81 235 ARG A O 1
ATOM 1834 N N . GLU A 1 236 ? -1.418 -4.486 18.941 1.00 88.44 236 GLU A N 1
ATOM 1835 C CA . GLU A 1 236 ? -2.751 -3.871 18.943 1.00 88.44 236 GLU A CA 1
ATOM 1836 C C . GLU A 1 236 ? -3.884 -4.884 19.114 1.00 88.44 236 GLU A C 1
ATOM 1838 O O . GLU A 1 236 ? -4.873 -4.579 19.775 1.00 88.44 236 GLU A O 1
ATOM 1843 N N . LYS A 1 237 ? -3.731 -6.114 18.609 1.00 86.62 237 LYS A N 1
ATOM 1844 C CA . LYS A 1 237 ? -4.744 -7.171 18.736 1.00 86.62 237 LYS A CA 1
ATOM 1845 C C . LYS A 1 237 ? -5.318 -7.327 20.160 1.00 86.62 237 LYS A C 1
ATOM 1847 O O . LYS A 1 237 ? -6.539 -7.258 20.263 1.00 86.62 237 LYS A O 1
ATOM 1852 N N . PRO A 1 238 ? -4.522 -7.490 21.240 1.00 84.25 238 PRO A N 1
ATOM 1853 C CA . PRO A 1 238 ? -5.085 -7.692 22.578 1.00 84.25 238 PRO A CA 1
ATOM 1854 C C . PRO A 1 238 ? -5.888 -6.482 23.071 1.00 84.25 238 PRO A C 1
ATOM 1856 O O . PRO A 1 238 ? -6.914 -6.661 23.713 1.00 84.25 238 PRO A O 1
ATOM 1859 N N . LYS A 1 239 ? -5.464 -5.258 22.726 1.00 87.12 239 LYS A N 1
ATOM 1860 C CA . LYS A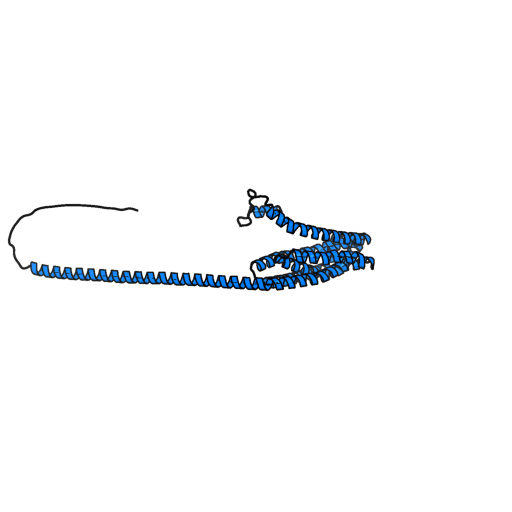 1 239 ? -6.172 -4.025 23.106 1.00 87.12 239 LYS A CA 1
ATOM 1861 C C . LYS A 1 239 ? -7.513 -3.892 22.390 1.00 87.12 239 LYS A C 1
ATOM 1863 O O . LYS A 1 239 ? -8.469 -3.365 22.951 1.00 87.12 239 LYS A O 1
ATOM 1868 N N . LEU A 1 240 ? -7.560 -4.319 21.128 1.00 85.06 240 LEU A N 1
ATOM 1869 C CA . LEU A 1 240 ? -8.781 -4.305 20.331 1.00 85.06 240 LEU A CA 1
ATOM 1870 C C . LEU A 1 240 ? -9.754 -5.384 20.825 1.00 85.06 240 LEU A C 1
ATOM 1872 O O . LEU A 1 240 ? -10.924 -5.080 20.995 1.00 85.06 240 LEU A O 1
ATOM 1876 N N . GLU A 1 241 ? -9.269 -6.594 21.129 1.00 86.06 241 GLU A N 1
ATOM 1877 C CA . GLU A 1 241 ? -10.104 -7.690 21.654 1.00 86.06 241 GLU A CA 1
ATOM 1878 C C . GLU A 1 241 ? -10.695 -7.360 23.034 1.00 86.06 241 GLU A C 1
ATOM 1880 O O . GLU A 1 241 ? -11.879 -7.605 23.254 1.00 86.06 241 GLU A O 1
ATOM 1885 N N . SER A 1 242 ? -9.923 -6.740 23.937 1.00 82.19 242 SER A N 1
ATOM 1886 C CA . SER A 1 242 ? -10.448 -6.298 25.237 1.00 82.19 242 SER A CA 1
ATOM 1887 C C . SER A 1 242 ? -11.505 -5.199 25.101 1.00 82.19 242 SER A C 1
ATOM 1889 O O . SER A 1 242 ? -12.481 -5.185 25.844 1.00 82.19 242 SER A O 1
ATOM 1891 N N . ALA A 1 243 ? -11.326 -4.280 24.145 1.00 81.81 243 ALA A N 1
ATOM 1892 C CA . ALA A 1 243 ? -12.291 -3.213 23.893 1.00 81.81 243 ALA A CA 1
ATOM 1893 C C . ALA A 1 243 ? -13.590 -3.756 23.267 1.00 81.81 243 ALA A C 1
ATOM 1895 O O . ALA A 1 243 ? -14.675 -3.392 23.711 1.00 81.81 243 ALA A O 1
ATOM 1896 N N . GLU A 1 244 ? -13.481 -4.672 22.298 1.00 82.88 244 GLU A N 1
ATOM 1897 C CA . GLU A 1 244 ? -14.626 -5.339 21.657 1.00 82.88 244 GLU A CA 1
ATOM 1898 C C . GLU A 1 244 ? -15.465 -6.130 22.677 1.00 82.88 244 GLU A C 1
ATOM 1900 O O . GLU A 1 244 ? -16.692 -6.096 22.628 1.00 82.88 244 GLU A O 1
ATOM 1905 N N . GLN A 1 245 ? -14.819 -6.796 23.642 1.00 80.69 245 GLN A N 1
ATOM 1906 C CA . GLN A 1 245 ? -15.515 -7.478 24.739 1.00 80.69 245 GLN A CA 1
ATOM 1907 C C . GLN A 1 245 ? -16.250 -6.497 25.657 1.00 80.69 245 GLN A C 1
ATOM 1909 O O . GLN A 1 245 ? -17.422 -6.718 25.946 1.00 80.69 245 GLN A O 1
ATOM 1914 N N . SER A 1 246 ? -15.609 -5.390 26.050 1.00 78.88 246 SER A N 1
ATOM 1915 C CA . SER A 1 246 ? -16.247 -4.384 26.911 1.00 78.88 246 SER A CA 1
ATOM 1916 C C . SER A 1 246 ? -17.453 -3.699 26.255 1.00 78.88 246 SER A C 1
ATOM 1918 O O . SER A 1 246 ? -18.451 -3.439 26.928 1.00 78.88 246 SER A O 1
ATOM 1920 N N . GLU A 1 247 ? -17.404 -3.448 24.940 1.00 79.06 247 GLU A N 1
ATOM 1921 C CA . GLU A 1 247 ? -18.542 -2.899 24.190 1.00 79.06 247 GLU A CA 1
ATOM 1922 C C . GLU A 1 247 ? -19.698 -3.903 24.114 1.00 79.06 247 GLU A C 1
ATOM 1924 O O . GLU A 1 247 ? -20.844 -3.524 24.347 1.00 79.06 247 GLU A O 1
ATOM 1929 N N . ASN A 1 248 ? -19.414 -5.183 23.857 1.00 78.00 248 ASN A N 1
ATOM 1930 C CA . ASN A 1 248 ? -20.448 -6.220 23.822 1.00 78.00 248 ASN A CA 1
ATOM 1931 C C . ASN A 1 248 ? -21.080 -6.476 25.197 1.00 78.00 248 ASN A C 1
ATOM 1933 O O . ASN A 1 248 ? -22.290 -6.673 25.271 1.00 78.00 248 ASN A O 1
ATOM 1937 N N . GLU A 1 249 ? -20.297 -6.466 26.280 1.00 80.12 249 GLU A N 1
ATOM 1938 C CA . GLU A 1 249 ? -20.832 -6.583 27.643 1.00 80.12 249 GLU A CA 1
ATOM 1939 C C . GLU A 1 249 ? -21.726 -5.391 27.989 1.00 80.12 249 GLU A C 1
ATOM 1941 O O . GLU A 1 249 ? -22.840 -5.579 28.472 1.00 80.12 249 GLU A O 1
ATOM 1946 N N . THR A 1 250 ? -21.284 -4.169 27.677 1.00 77.69 250 THR A N 1
ATOM 1947 C CA . THR A 1 250 ? -22.077 -2.955 27.921 1.00 77.69 250 THR A CA 1
ATOM 1948 C C . THR A 1 250 ? -23.369 -2.965 27.103 1.00 77.69 250 THR A C 1
ATOM 1950 O O . THR A 1 250 ? -24.431 -2.690 27.653 1.00 77.69 250 THR A O 1
ATOM 1953 N N . SER A 1 251 ? -23.305 -3.334 25.819 1.00 74.50 251 SER A N 1
ATOM 1954 C CA . SER A 1 251 ? -24.493 -3.459 24.963 1.00 74.50 251 SER A CA 1
ATOM 1955 C C . SER A 1 251 ? -25.465 -4.504 25.505 1.00 74.50 251 SER A C 1
ATOM 1957 O O . SER A 1 251 ? -26.646 -4.216 25.625 1.00 74.50 251 SER A O 1
ATOM 1959 N N . GLY A 1 252 ? -24.973 -5.679 25.912 1.00 74.19 252 GLY A N 1
ATOM 1960 C CA . GLY A 1 252 ? -25.821 -6.724 26.488 1.00 74.19 252 GLY A CA 1
ATOM 1961 C C . GLY A 1 252 ? -26.481 -6.308 27.807 1.00 74.19 252 GLY A C 1
ATOM 1962 O O . GLY A 1 252 ? -27.629 -6.672 28.057 1.00 74.19 252 GLY A O 1
ATOM 1963 N N . ILE A 1 253 ? -25.794 -5.512 28.636 1.00 83.00 253 ILE A N 1
ATOM 1964 C CA . ILE A 1 253 ? -26.385 -4.932 29.850 1.00 83.00 253 ILE A CA 1
ATOM 1965 C C . ILE A 1 253 ? -27.507 -3.958 29.478 1.00 83.00 253 ILE A C 1
ATOM 1967 O O . ILE A 1 253 ? -28.594 -4.076 30.036 1.00 83.00 253 ILE A O 1
ATOM 1971 N N . VAL A 1 254 ? -27.276 -3.048 28.529 1.00 79.50 254 VAL A N 1
ATOM 1972 C CA . VAL A 1 254 ? -28.290 -2.081 28.073 1.00 79.50 254 VAL A CA 1
ATOM 1973 C C . VAL A 1 254 ? -29.503 -2.795 27.475 1.00 79.50 254 VAL A C 1
ATOM 1975 O O . VAL A 1 254 ? -30.623 -2.518 27.890 1.00 79.50 254 VAL A O 1
ATOM 1978 N N . ASP A 1 255 ? -29.296 -3.774 26.592 1.00 81.38 255 ASP A N 1
ATOM 1979 C CA . ASP A 1 255 ? -30.383 -4.561 25.995 1.00 81.38 255 ASP A CA 1
ATOM 1980 C C . ASP A 1 255 ? -31.199 -5.295 27.075 1.00 81.38 255 ASP A C 1
ATOM 1982 O O . ASP A 1 255 ? -32.426 -5.355 27.010 1.00 81.38 255 ASP A O 1
ATOM 1986 N N . SER A 1 256 ? -30.534 -5.807 28.120 1.00 75.94 256 SER A N 1
ATOM 1987 C CA . SER A 1 256 ? -31.211 -6.449 29.255 1.00 75.94 256 SER A CA 1
ATOM 1988 C C . SER A 1 256 ? -31.962 -5.473 30.168 1.00 75.94 256 SER A C 1
ATOM 1990 O O . SER A 1 256 ? -32.926 -5.874 30.817 1.00 75.94 256 SER A O 1
ATOM 1992 N N . GLN A 1 257 ? -31.521 -4.213 30.251 1.00 80.25 257 GLN A N 1
ATOM 1993 C CA . GLN A 1 257 ? -32.206 -3.162 31.005 1.00 80.25 257 GLN A CA 1
ATOM 1994 C C . GLN A 1 257 ? -33.461 -2.701 30.269 1.00 80.25 257 GLN A C 1
ATOM 1996 O O . GLN A 1 257 ? -34.515 -2.653 30.891 1.00 80.25 257 GLN A O 1
ATOM 2001 N N . ILE A 1 258 ? -33.364 -2.473 28.957 1.00 80.50 258 ILE A N 1
ATOM 2002 C CA . ILE A 1 258 ? -34.508 -2.122 28.105 1.00 80.50 258 ILE A CA 1
ATOM 2003 C C . ILE A 1 258 ? -35.569 -3.225 28.175 1.00 80.50 258 ILE A C 1
ATOM 2005 O O . ILE A 1 258 ? -36.719 -2.949 28.482 1.00 80.50 258 ILE A O 1
ATOM 2009 N N . ALA A 1 259 ? -35.169 -4.493 28.023 1.00 82.38 259 ALA A N 1
ATOM 2010 C CA . ALA A 1 259 ? -36.107 -5.613 28.108 1.00 82.38 259 ALA A CA 1
ATOM 2011 C C . ALA A 1 259 ? -36.820 -5.713 29.472 1.00 82.38 259 ALA A C 1
ATOM 2013 O O . ALA A 1 259 ? -37.965 -6.154 29.533 1.00 82.38 259 ALA A O 1
ATOM 2014 N N . LYS A 1 260 ? -36.155 -5.319 30.568 1.00 82.62 260 LYS A N 1
ATOM 2015 C CA . LYS A 1 260 ? -36.774 -5.263 31.901 1.00 82.62 260 LYS A CA 1
ATOM 2016 C C . LYS A 1 260 ? -37.720 -4.078 32.054 1.00 82.62 260 LYS A C 1
ATOM 2018 O O . LYS A 1 260 ? -38.770 -4.246 32.659 1.00 82.62 260 LYS A O 1
ATOM 2023 N N . GLU A 1 261 ? -37.354 -2.909 31.532 1.00 80.50 261 GLU A N 1
ATOM 2024 C CA . GLU A 1 261 ? -38.232 -1.734 31.527 1.00 80.50 261 GLU A CA 1
ATOM 2025 C C . GLU A 1 261 ? -39.512 -2.015 30.730 1.00 80.50 261 GLU A C 1
ATOM 2027 O O . GLU A 1 261 ? -40.596 -1.765 31.253 1.00 80.50 261 GLU A O 1
ATOM 2032 N N . ASP A 1 262 ? -39.397 -2.642 29.556 1.00 81.81 262 ASP A N 1
ATOM 2033 C CA . ASP A 1 262 ? -40.539 -3.064 28.736 1.00 81.81 262 ASP A CA 1
ATOM 2034 C C . ASP A 1 262 ? -41.434 -4.083 29.480 1.00 81.81 262 ASP A C 1
ATOM 2036 O O . ASP A 1 262 ? -42.664 -4.001 29.438 1.00 81.81 262 ASP A O 1
ATOM 2040 N N . GLU A 1 263 ? -40.838 -5.049 30.197 1.00 82.62 263 GLU A N 1
ATOM 2041 C CA . GLU A 1 263 ? -41.587 -6.049 30.977 1.00 82.62 263 GLU A CA 1
ATOM 2042 C C . GLU A 1 263 ? -42.312 -5.423 32.185 1.00 82.62 263 GLU A C 1
ATOM 2044 O O . GLU A 1 263 ? -43.444 -5.799 32.503 1.00 82.62 263 GLU A O 1
ATOM 2049 N N . ASP A 1 264 ? -41.675 -4.469 32.865 1.00 84.62 264 ASP A N 1
ATOM 2050 C CA . ASP A 1 264 ? -42.259 -3.749 33.998 1.00 84.62 264 ASP A CA 1
ATOM 2051 C C . ASP A 1 264 ? -43.353 -2.762 33.555 1.00 84.62 264 ASP A C 1
ATOM 2053 O O . ASP A 1 264 ? -44.325 -2.565 34.290 1.00 84.62 264 ASP A O 1
ATOM 2057 N N . GLU A 1 265 ? -43.227 -2.156 32.371 1.00 85.38 265 GLU A N 1
ATOM 2058 C CA . GLU A 1 265 ? -44.261 -1.313 31.760 1.00 85.38 265 GLU A CA 1
ATOM 2059 C C . GLU A 1 265 ? -45.502 -2.138 31.402 1.00 85.38 265 GLU A C 1
ATOM 2061 O O . GLU A 1 265 ? -46.603 -1.801 31.842 1.00 85.38 265 GLU A O 1
ATOM 2066 N N . TYR A 1 266 ? -45.320 -3.293 30.753 1.00 78.12 266 TYR A N 1
ATOM 2067 C CA . TYR A 1 266 ? -46.416 -4.218 30.450 1.00 78.12 266 TYR A CA 1
ATOM 2068 C C . TYR A 1 266 ? -47.162 -4.681 31.712 1.00 78.12 266 TYR A C 1
ATOM 2070 O O . TYR A 1 266 ? -48.391 -4.679 31.758 1.00 78.12 266 TYR A O 1
ATOM 2078 N N . LYS A 1 267 ? -46.439 -5.028 32.787 1.00 85.50 267 LYS A N 1
ATOM 2079 C CA . LYS A 1 267 ? -47.069 -5.411 34.066 1.00 85.50 267 LYS A CA 1
ATOM 2080 C C . LYS A 1 267 ? -47.891 -4.280 34.684 1.00 85.50 267 LYS A C 1
ATOM 2082 O O . LYS A 1 267 ? -48.894 -4.569 35.334 1.00 85.50 267 LYS A O 1
ATOM 2087 N N . ARG A 1 268 ? -47.486 -3.015 34.514 1.00 86.38 268 ARG A N 1
ATOM 2088 C CA . ARG A 1 268 ? -48.269 -1.865 34.998 1.00 86.38 268 ARG A CA 1
ATOM 2089 C C . ARG A 1 268 ? -49.538 -1.658 34.186 1.00 86.38 268 ARG A C 1
ATOM 2091 O O . ARG A 1 268 ? -50.562 -1.374 34.797 1.00 86.38 268 ARG A O 1
ATOM 2098 N N . GLU A 1 269 ? -49.485 -1.815 32.864 1.00 83.12 269 GLU A N 1
ATOM 2099 C CA . GLU A 1 269 ? -50.686 -1.741 32.020 1.00 83.12 269 GLU A CA 1
ATOM 2100 C C . GLU A 1 269 ? -51.699 -2.824 32.405 1.00 83.12 269 GLU A C 1
ATOM 2102 O O . GLU A 1 269 ? -52.856 -2.508 32.667 1.00 83.12 269 GLU A O 1
ATOM 2107 N N . VAL A 1 270 ? -51.251 -4.075 32.561 1.00 82.81 270 VAL A N 1
ATOM 2108 C CA . VAL A 1 270 ? -52.125 -5.190 32.971 1.00 82.81 270 VAL A CA 1
ATOM 2109 C C . VAL A 1 270 ? -52.711 -4.969 34.370 1.00 82.81 270 VAL A C 1
ATOM 2111 O O . VAL A 1 270 ? -53.900 -5.189 34.586 1.00 82.81 270 VAL A O 1
ATOM 2114 N N . ALA A 1 271 ? -51.906 -4.503 35.331 1.00 83.00 271 ALA A N 1
ATOM 2115 C CA . ALA A 1 271 ? -52.397 -4.207 36.678 1.00 83.00 271 ALA A CA 1
ATOM 2116 C C . ALA A 1 271 ? -53.434 -3.068 36.689 1.00 83.00 271 ALA A C 1
ATOM 2118 O O . ALA A 1 271 ? -54.377 -3.105 37.479 1.00 83.00 271 ALA A O 1
ATOM 2119 N N . PHE A 1 272 ? -53.271 -2.073 35.812 1.00 83.31 272 PHE A N 1
ATOM 2120 C CA . PHE A 1 272 ? -54.225 -0.980 35.648 1.00 83.31 272 PHE A CA 1
ATOM 2121 C C . PHE A 1 272 ? -55.540 -1.457 35.013 1.00 83.31 272 PHE A C 1
ATOM 2123 O O . PHE A 1 272 ? -56.612 -1.078 35.484 1.00 83.31 272 PHE A O 1
ATOM 2130 N N . GLU A 1 273 ? -55.482 -2.331 34.001 1.00 79.38 273 GLU A N 1
ATOM 2131 C CA . GLU A 1 273 ? -56.675 -2.965 33.421 1.00 79.38 273 GLU A CA 1
ATOM 2132 C C . GLU A 1 273 ? -57.444 -3.794 34.464 1.00 79.38 273 GLU A C 1
ATOM 2134 O O . GLU A 1 273 ? -58.656 -3.620 34.601 1.00 79.38 273 GLU A O 1
ATOM 2139 N N . GLU A 1 274 ? -56.755 -4.614 35.270 1.00 83.25 274 GLU A N 1
ATOM 2140 C CA . GLU A 1 274 ? -57.389 -5.381 36.355 1.00 83.25 274 GLU A CA 1
ATOM 2141 C C . GLU A 1 274 ? -58.044 -4.480 37.422 1.00 83.25 274 GLU A C 1
ATOM 2143 O O . GLU A 1 274 ? -59.098 -4.825 37.965 1.00 83.25 274 GLU A O 1
ATOM 2148 N N . GLU A 1 275 ? -57.441 -3.331 37.757 1.00 82.75 275 GLU A N 1
ATOM 2149 C CA . GLU A 1 275 ? -58.046 -2.354 38.674 1.00 82.75 275 GLU A CA 1
ATOM 2150 C C . GLU A 1 275 ? -59.299 -1.697 38.079 1.00 82.75 275 GLU A C 1
ATOM 2152 O O . GLU A 1 275 ? -60.299 -1.550 38.789 1.00 82.75 275 GLU A O 1
ATOM 2157 N N . CYS A 1 276 ? -59.284 -1.351 36.788 1.00 75.19 276 CYS A N 1
ATOM 2158 C CA . CYS A 1 276 ? -60.449 -0.816 36.081 1.00 75.19 276 CYS A CA 1
ATOM 2159 C C . CYS A 1 276 ? -61.607 -1.824 36.026 1.00 75.19 276 CYS A C 1
ATOM 2161 O O . CYS A 1 276 ? -62.735 -1.459 36.362 1.00 75.19 276 CYS A O 1
ATOM 2163 N N . GLU A 1 277 ? -61.339 -3.090 35.684 1.00 77.31 277 GLU A N 1
ATOM 2164 C CA . GLU A 1 277 ? -62.359 -4.151 35.690 1.00 77.31 277 GLU A CA 1
ATOM 2165 C C . GLU A 1 277 ? -62.953 -4.359 37.091 1.00 77.31 277 GLU A C 1
ATOM 2167 O O . GLU A 1 277 ? -64.168 -4.517 37.258 1.00 77.31 277 GLU A O 1
ATOM 2172 N N . ARG A 1 278 ? -62.111 -4.319 38.134 1.00 78.75 278 ARG A N 1
ATOM 2173 C CA . ARG A 1 278 ? -62.571 -4.446 39.522 1.00 78.75 278 ARG A CA 1
ATOM 2174 C C . ARG A 1 278 ? -63.481 -3.278 39.912 1.00 78.75 278 ARG A C 1
ATOM 2176 O O . ARG A 1 278 ? -64.543 -3.523 40.488 1.00 78.75 278 ARG A O 1
ATOM 2183 N N . ALA A 1 279 ? -63.114 -2.049 39.550 1.00 74.75 279 ALA A N 1
ATOM 2184 C CA . ALA A 1 279 ? -63.914 -0.851 39.801 1.00 74.75 279 ALA A CA 1
ATOM 2185 C C . ALA A 1 279 ? -65.261 -0.863 39.051 1.00 74.75 279 ALA A C 1
ATOM 2187 O O . ALA A 1 279 ? -66.286 -0.508 39.637 1.00 74.75 279 ALA A O 1
ATOM 2188 N N . GLU A 1 280 ? -65.298 -1.326 37.796 1.00 72.50 280 GLU A N 1
ATOM 2189 C CA . GLU A 1 280 ? -66.556 -1.536 37.062 1.00 72.50 280 GLU A CA 1
ATOM 2190 C C . GLU A 1 280 ? -67.440 -2.590 37.739 1.00 72.50 280 GLU A C 1
ATOM 2192 O O . GLU A 1 280 ? -68.649 -2.393 37.875 1.00 72.50 280 GLU A O 1
ATOM 2197 N N . SER A 1 281 ? -66.856 -3.694 38.217 1.00 68.81 281 SER A N 1
ATOM 2198 C CA . SER A 1 281 ? -67.612 -4.733 38.927 1.00 68.81 281 SER A CA 1
ATOM 2199 C C . SER A 1 281 ? -68.243 -4.212 40.226 1.00 68.81 281 SER A C 1
ATOM 2201 O O . SER A 1 281 ? -69.401 -4.520 40.521 1.00 68.81 281 SER A O 1
ATOM 2203 N N . GLU A 1 282 ? -67.518 -3.376 40.978 1.00 73.94 282 GLU A N 1
ATOM 2204 C CA . GLU A 1 282 ? -68.018 -2.746 42.201 1.00 73.94 282 GLU A CA 1
ATOM 2205 C C . GLU A 1 282 ? -69.107 -1.715 41.893 1.00 73.94 282 GLU A C 1
ATOM 2207 O O . GLU A 1 282 ? -70.139 -1.698 42.568 1.00 73.94 282 GLU A O 1
ATOM 2212 N N . SER A 1 283 ? -68.929 -0.907 40.844 1.00 68.88 283 SER A N 1
ATOM 2213 C CA . SER A 1 283 ? -69.932 0.059 40.388 1.00 68.88 283 SER A CA 1
ATOM 2214 C C . SER A 1 283 ? -71.241 -0.632 39.987 1.00 68.88 283 SER A C 1
ATOM 2216 O O . SER A 1 283 ? -72.299 -0.293 40.520 1.00 68.88 283 SER A O 1
ATOM 2218 N N . ASN A 1 284 ? -71.167 -1.691 39.173 1.00 66.81 284 ASN A N 1
ATOM 2219 C CA . ASN A 1 284 ? -72.324 -2.500 38.778 1.00 66.81 284 ASN A CA 1
ATOM 2220 C C . ASN A 1 284 ? -73.014 -3.171 39.982 1.00 66.81 284 ASN A C 1
ATOM 2222 O O . ASN A 1 284 ? -74.240 -3.296 40.024 1.00 66.81 284 ASN A O 1
ATOM 2226 N N . ALA A 1 285 ? -72.251 -3.604 40.991 1.00 69.50 285 ALA A N 1
ATOM 2227 C CA . ALA A 1 285 ? -72.808 -4.180 42.215 1.00 69.50 285 ALA A CA 1
ATOM 2228 C C . ALA A 1 285 ? -73.538 -3.138 43.083 1.00 69.50 285 ALA A C 1
ATOM 2230 O O . ALA A 1 285 ? -74.560 -3.458 43.698 1.00 69.50 285 ALA A O 1
ATOM 2231 N N . ILE A 1 286 ? -73.036 -1.900 43.136 1.00 69.19 286 ILE A N 1
ATOM 2232 C CA . ILE A 1 286 ? -73.698 -0.777 43.813 1.00 69.19 286 ILE A CA 1
ATOM 2233 C C . ILE A 1 286 ? -74.979 -0.395 43.067 1.00 69.19 286 ILE A C 1
ATOM 2235 O O . ILE A 1 286 ? -76.021 -0.225 43.699 1.00 69.19 286 ILE A O 1
ATOM 2239 N N . GLU A 1 287 ? -74.932 -0.321 41.737 1.00 63.47 287 GLU A N 1
ATOM 2240 C CA . GLU A 1 287 ? -76.085 0.021 40.902 1.00 63.47 287 GLU A CA 1
ATOM 2241 C C . GLU A 1 287 ? -77.206 -1.025 41.032 1.00 63.47 287 GLU A C 1
ATOM 2243 O O . GLU A 1 287 ? -78.358 -0.671 41.288 1.00 63.47 287 GLU A O 1
ATOM 2248 N N . ASN A 1 288 ? -76.864 -2.319 41.023 1.00 60.47 288 ASN A N 1
ATOM 2249 C CA . ASN A 1 288 ? -77.818 -3.401 41.292 1.00 60.47 288 ASN A CA 1
ATOM 2250 C C . ASN A 1 288 ? -78.399 -3.362 42.714 1.00 60.47 288 ASN A C 1
ATOM 2252 O O . ASN A 1 288 ? -79.578 -3.664 42.903 1.00 60.47 288 ASN A O 1
ATOM 2256 N N . LYS A 1 289 ? -77.610 -2.984 43.730 1.00 60.97 289 LYS A N 1
ATOM 2257 C CA . LYS A 1 289 ? -78.132 -2.802 45.096 1.00 60.97 289 LYS A CA 1
ATOM 2258 C C . LYS A 1 289 ? -79.085 -1.609 45.195 1.00 60.97 289 LYS A C 1
ATOM 2260 O O . LYS A 1 289 ? -80.109 -1.720 45.868 1.00 60.97 289 LYS A O 1
ATOM 2265 N N . SER A 1 290 ? -78.792 -0.498 44.518 1.00 56.19 290 SER A N 1
ATOM 2266 C CA . SER A 1 290 ? -79.701 0.655 44.435 1.00 56.19 290 SER A CA 1
ATOM 2267 C C . SER A 1 290 ? -81.003 0.304 43.714 1.00 56.19 290 SER A C 1
ATOM 2269 O O . SER A 1 290 ? -82.076 0.657 44.199 1.00 56.19 290 SER A O 1
ATOM 2271 N N . ALA A 1 291 ? -80.931 -0.449 42.612 1.00 57.19 291 ALA A N 1
ATOM 2272 C CA . ALA A 1 291 ? -82.111 -0.923 41.890 1.00 57.19 291 ALA A CA 1
ATOM 2273 C C . ALA A 1 291 ? -82.979 -1.857 42.752 1.00 57.19 291 ALA A C 1
ATOM 2275 O O . ALA A 1 291 ? -84.197 -1.698 42.795 1.00 57.19 291 ALA A O 1
ATOM 2276 N N . ALA A 1 292 ? -82.362 -2.773 43.508 1.00 56.44 292 ALA A N 1
ATOM 2277 C CA . ALA A 1 292 ? -83.077 -3.640 44.445 1.00 56.44 292 ALA A CA 1
ATOM 2278 C C . ALA A 1 292 ? -83.747 -2.851 45.587 1.00 56.44 292 ALA A C 1
ATOM 2280 O O . ALA A 1 292 ? -84.861 -3.177 45.987 1.00 56.44 292 ALA A O 1
ATOM 2281 N N . THR A 1 293 ? -83.107 -1.780 46.069 1.00 55.25 293 THR A N 1
ATOM 2282 C CA . THR A 1 293 ? -83.656 -0.911 47.127 1.00 55.25 293 THR A CA 1
ATOM 2283 C C . THR A 1 293 ? -84.855 -0.095 46.624 1.00 55.25 293 THR A C 1
ATOM 2285 O O . THR A 1 293 ? -85.853 0.017 47.327 1.00 55.25 293 THR A O 1
ATOM 2288 N N . GLN A 1 294 ? -84.815 0.402 45.381 1.00 55.47 294 GLN A N 1
ATOM 2289 C CA . GLN A 1 294 ? -85.961 1.079 44.750 1.00 55.47 294 GLN A CA 1
ATOM 2290 C C . GLN A 1 294 ? -87.137 0.129 44.494 1.00 55.47 294 GLN A C 1
ATOM 2292 O O . GLN A 1 294 ? -88.299 0.525 44.588 1.00 55.47 294 GLN A O 1
ATOM 2297 N N . GLN A 1 295 ? -86.852 -1.140 44.194 1.00 52.47 295 GLN A N 1
ATOM 2298 C CA . GLN A 1 295 ? -87.886 -2.160 44.050 1.00 52.47 295 GLN A CA 1
ATOM 2299 C C . GLN A 1 295 ? -88.569 -2.461 45.393 1.00 52.47 295 GLN A C 1
ATOM 2301 O O . GLN A 1 295 ? -89.795 -2.547 45.433 1.00 52.47 295 GLN A O 1
ATOM 2306 N N . ASP A 1 296 ? -87.810 -2.516 46.490 1.00 48.25 296 ASP A N 1
ATOM 2307 C CA . ASP A 1 296 ? -88.344 -2.693 47.848 1.00 48.25 296 ASP A CA 1
ATOM 2308 C C . ASP A 1 296 ? -89.175 -1.477 48.315 1.00 48.25 296 ASP A C 1
ATOM 2310 O O . ASP A 1 296 ? -90.258 -1.635 48.885 1.00 48.25 296 ASP A O 1
ATOM 2314 N N . GLU A 1 297 ? -88.746 -0.247 47.998 1.00 52.16 297 GLU A N 1
ATOM 2315 C CA . GLU A 1 297 ? -89.538 0.969 48.258 1.00 52.16 297 GLU A CA 1
ATOM 2316 C C . GLU A 1 297 ? -90.856 0.982 47.465 1.00 52.16 297 GLU A C 1
ATOM 2318 O O . GLU A 1 297 ? -91.899 1.308 48.030 1.00 52.16 297 GLU A O 1
ATOM 2323 N N . SER A 1 298 ? -90.855 0.532 46.203 1.00 48.94 298 SER A N 1
ATOM 2324 C CA . SER A 1 298 ? -92.075 0.458 45.379 1.00 48.94 298 SER A CA 1
ATOM 2325 C C . SER A 1 298 ? -93.092 -0.579 45.880 1.00 48.94 298 SER A C 1
ATOM 2327 O O . SER A 1 298 ? -94.301 -0.348 45.821 1.00 48.94 298 SER A O 1
ATOM 2329 N N . ILE A 1 299 ? -92.616 -1.701 46.434 1.00 53.59 299 ILE A N 1
ATOM 2330 C CA . ILE A 1 299 ? -93.466 -2.729 47.056 1.00 53.59 299 ILE A CA 1
ATOM 2331 C C . ILE A 1 299 ? -94.055 -2.196 48.369 1.00 53.59 299 ILE A C 1
ATOM 2333 O O . ILE A 1 299 ? -95.223 -2.443 48.679 1.00 53.59 299 ILE A O 1
ATOM 2337 N N . THR A 1 300 ? -93.277 -1.410 49.116 1.00 51.59 300 THR A N 1
ATOM 2338 C CA . THR A 1 300 ? -93.731 -0.765 50.355 1.00 51.59 300 THR A CA 1
ATOM 2339 C C . THR A 1 300 ? -94.778 0.323 50.073 1.00 51.59 300 THR A C 1
ATOM 2341 O O . THR A 1 300 ? -95.770 0.424 50.797 1.00 51.59 300 THR A O 1
ATOM 2344 N N . GLU A 1 301 ? -94.625 1.089 48.986 1.00 52.22 301 GLU A N 1
ATOM 2345 C CA . GLU A 1 301 ? -95.625 2.063 48.529 1.00 52.22 301 GLU A CA 1
ATOM 2346 C C . GLU A 1 301 ? -96.922 1.384 48.062 1.00 52.22 301 GLU A C 1
ATOM 2348 O O . GLU A 1 301 ? -98.002 1.797 48.488 1.00 52.22 301 GLU A O 1
ATOM 2353 N N . GLN A 1 302 ? -96.846 0.292 47.291 1.00 48.75 302 GLN A N 1
ATOM 2354 C CA . GLN A 1 302 ? -98.034 -0.460 46.857 1.00 48.75 302 GLN A CA 1
ATOM 2355 C C . GLN A 1 302 ? -98.797 -1.106 48.026 1.00 48.75 302 GLN A C 1
ATOM 2357 O O . GLN A 1 302 ? -100.027 -1.067 48.047 1.00 48.75 302 GLN A O 1
ATOM 2362 N N . ALA A 1 303 ? -98.097 -1.617 49.044 1.00 50.72 303 ALA A N 1
ATOM 2363 C CA . ALA A 1 303 ? -98.731 -2.117 50.268 1.00 50.72 303 ALA A CA 1
ATOM 2364 C C . ALA A 1 303 ? -99.394 -0.993 51.096 1.00 50.72 303 ALA A C 1
ATOM 2366 O O . ALA A 1 303 ? -100.415 -1.203 51.760 1.00 50.72 303 ALA A O 1
ATOM 2367 N N . SER A 1 304 ? -98.841 0.224 51.047 1.00 48.50 304 SER A N 1
ATOM 2368 C CA . SER A 1 304 ? -99.425 1.389 51.720 1.00 48.50 304 SER A CA 1
ATOM 2369 C C . SER A 1 304 ? -100.673 1.938 51.011 1.00 48.50 304 SER A C 1
ATOM 2371 O O . SER A 1 304 ? -101.572 2.456 51.680 1.00 48.50 304 SER A O 1
ATOM 2373 N N . ASP A 1 305 ? -100.777 1.763 49.689 1.00 44.72 305 ASP A N 1
ATOM 2374 C CA . ASP A 1 305 ? -101.903 2.252 48.884 1.00 44.72 305 ASP A CA 1
ATOM 2375 C C . ASP A 1 305 ? -103.125 1.311 48.947 1.00 44.72 305 ASP A C 1
ATOM 2377 O O . ASP A 1 305 ? -104.260 1.779 49.064 1.00 44.72 305 ASP A O 1
ATOM 2381 N N . GLU A 1 306 ? -102.916 -0.012 49.036 1.00 45.94 306 GLU A N 1
ATOM 2382 C CA . GLU A 1 306 ? -104.003 -0.971 49.323 1.00 45.94 306 GLU A CA 1
ATOM 2383 C C . GLU A 1 306 ? -104.631 -0.755 50.711 1.00 45.94 306 GLU A C 1
ATOM 2385 O O . GLU A 1 306 ? -105.828 -0.977 50.900 1.00 45.94 306 GLU A O 1
ATOM 2390 N N . THR A 1 307 ? -103.867 -0.238 51.679 1.00 47.06 307 THR A N 1
ATOM 2391 C CA . THR A 1 307 ? -104.393 0.076 53.020 1.00 47.06 307 THR A CA 1
ATOM 2392 C C . THR A 1 307 ? -105.135 1.427 53.057 1.00 47.06 307 THR A C 1
ATOM 2394 O O . THR A 1 307 ? -105.924 1.684 53.969 1.00 47.06 307 THR A O 1
ATOM 2397 N N . ARG A 1 308 ? -104.931 2.308 52.064 1.00 42.84 308 ARG A N 1
ATOM 2398 C CA . ARG A 1 308 ? -105.523 3.660 52.011 1.00 42.84 308 ARG A CA 1
ATOM 2399 C C . ARG A 1 308 ? -106.866 3.749 51.287 1.00 42.84 308 ARG A C 1
ATOM 2401 O O . ARG A 1 308 ? -107.578 4.730 51.486 1.00 42.84 308 ARG A O 1
ATOM 2408 N N . GLN A 1 309 ? -107.262 2.736 50.517 1.00 43.72 309 GLN A N 1
ATOM 2409 C CA . GLN A 1 309 ? -108.571 2.707 49.843 1.00 43.72 309 GLN A CA 1
ATOM 2410 C C . GLN A 1 309 ? -109.743 2.258 50.738 1.00 43.72 309 GLN A C 1
ATOM 2412 O O . GLN A 1 309 ? -110.888 2.223 50.286 1.00 43.72 309 GLN A O 1
ATOM 2417 N N . SER A 1 310 ? -109.502 1.993 52.025 1.00 38.53 310 SER A N 1
ATOM 2418 C CA . SER A 1 310 ? -110.525 1.568 52.986 1.00 38.53 310 SER A CA 1
ATOM 2419 C C . SER A 1 310 ? -110.553 2.408 54.272 1.00 38.53 310 SER A C 1
ATOM 2421 O O . SER A 1 310 ? -110.362 1.865 55.354 1.00 38.53 310 SER A O 1
ATOM 2423 N N . ALA A 1 311 ? -110.817 3.720 54.193 1.00 34.53 311 ALA A N 1
ATOM 2424 C CA . ALA A 1 311 ? -111.419 4.484 55.303 1.00 34.53 311 ALA A CA 1
ATOM 2425 C C . ALA A 1 311 ? -111.953 5.866 54.846 1.00 34.53 311 ALA A C 1
ATOM 2427 O O . A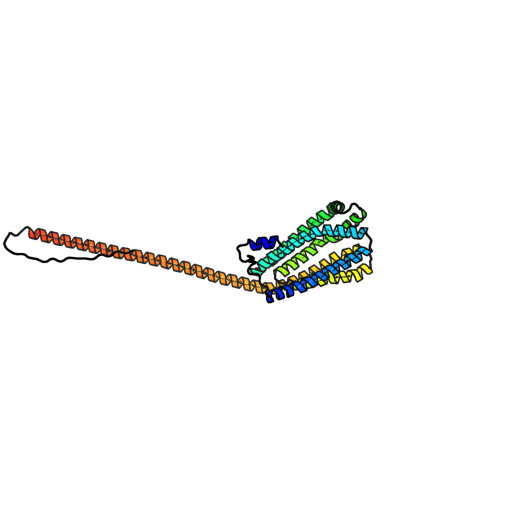LA A 1 311 ? -111.316 6.491 54.001 1.00 34.53 311 ALA A O 1
ATOM 2428 N N . PRO A 1 312 ? -113.090 6.369 55.382 1.00 35.50 312 PRO A N 1
ATOM 2429 C CA . PRO A 1 312 ? -113.809 7.524 54.840 1.00 35.50 312 PRO A CA 1
ATOM 2430 C C . PRO A 1 312 ? -113.482 8.877 55.503 1.00 35.50 312 PRO A C 1
ATOM 2432 O O . PRO A 1 312 ? -113.021 8.952 56.641 1.00 35.50 312 PRO A O 1
ATOM 2435 N N . ASP A 1 313 ? -113.801 9.931 54.744 1.00 34.94 313 ASP A N 1
ATOM 2436 C CA . ASP A 1 313 ? -113.716 11.378 54.992 1.00 34.94 313 ASP A CA 1
ATOM 2437 C C . ASP A 1 313 ? -113.991 11.881 56.421 1.00 34.94 313 ASP A C 1
ATOM 2439 O O . ASP A 1 313 ? -115.068 11.647 56.972 1.00 34.94 313 ASP A O 1
ATOM 2443 N N . ALA A 1 314 ? -113.101 12.755 56.921 1.00 32.06 314 ALA A N 1
ATOM 2444 C CA . ALA A 1 314 ? -113.478 13.910 57.744 1.00 32.06 314 ALA A CA 1
ATOM 2445 C C . ALA A 1 314 ? -112.343 14.954 57.915 1.00 32.06 314 ALA A C 1
ATOM 2447 O O . ALA A 1 314 ? -111.383 14.745 58.645 1.00 32.06 314 ALA A O 1
ATOM 2448 N N . ASN A 1 315 ? -112.613 16.156 57.390 1.00 33.81 315 ASN A N 1
ATOM 2449 C CA . ASN A 1 315 ? -112.405 17.471 58.024 1.00 33.81 315 ASN A CA 1
ATOM 2450 C C . ASN A 1 315 ? -111.011 18.162 58.059 1.00 33.81 315 ASN A C 1
ATOM 2452 O O . ASN A 1 315 ? -110.115 17.802 58.809 1.00 33.81 315 ASN A O 1
ATOM 2456 N N . ARG A 1 316 ? -111.019 19.355 57.434 1.00 31.08 316 ARG A N 1
ATOM 2457 C CA . ARG A 1 316 ? -110.540 20.668 57.934 1.00 31.08 316 ARG A CA 1
ATOM 2458 C C . ARG A 1 316 ? -109.040 21.042 57.922 1.00 31.08 316 ARG A C 1
ATOM 2460 O O . ARG A 1 316 ? -108.276 20.701 58.809 1.00 31.08 316 ARG A O 1
ATOM 2467 N N . GLN A 1 317 ? -108.796 22.038 57.058 1.00 32.84 317 GLN A N 1
ATOM 2468 C CA . GLN A 1 317 ? -108.291 23.395 57.365 1.00 32.84 317 GLN A CA 1
ATOM 2469 C C . GLN A 1 317 ? -106.795 23.740 57.194 1.00 32.84 317 GLN A C 1
ATOM 2471 O O . GLN A 1 317 ? -105.924 23.287 57.922 1.00 32.84 317 GLN A O 1
ATOM 2476 N N . SER A 1 318 ? -106.620 24.757 56.331 1.00 31.84 318 SER A N 1
ATOM 2477 C CA . SER A 1 318 ? -105.669 25.888 56.353 1.00 31.84 318 SER A CA 1
ATOM 2478 C C . SER A 1 318 ? -104.182 25.680 56.013 1.00 31.84 318 SER A C 1
ATOM 2480 O O . SER A 1 318 ? -103.411 25.104 56.766 1.00 31.84 318 SER A O 1
ATOM 2482 N N . ALA A 1 319 ? -103.819 26.310 54.887 1.00 29.08 319 ALA A N 1
ATOM 2483 C CA . ALA A 1 319 ? -102.512 26.833 54.455 1.00 29.08 319 ALA A CA 1
ATOM 2484 C C . ALA A 1 319 ? -101.928 27.884 55.460 1.00 29.08 319 ALA A C 1
ATOM 2486 O O . ALA A 1 319 ? -102.633 28.165 56.435 1.00 29.08 319 ALA A O 1
ATOM 2487 N N . PRO A 1 320 ? -100.766 28.568 55.242 1.00 45.91 320 PRO A N 1
ATOM 2488 C CA . PRO A 1 320 ? -99.947 28.639 54.014 1.00 45.91 320 PRO A CA 1
ATOM 2489 C C . PRO A 1 320 ? -98.393 28.777 54.162 1.00 45.91 320 PRO A C 1
ATOM 2491 O O . PRO A 1 320 ? -97.851 28.916 55.251 1.00 45.91 320 PRO A O 1
ATOM 2494 N N . ASP A 1 321 ? -97.745 28.816 52.985 1.00 33.06 321 ASP A N 1
ATOM 2495 C CA . ASP A 1 321 ? -96.577 29.619 52.543 1.00 33.06 321 ASP A CA 1
ATOM 2496 C C . ASP A 1 321 ? -95.116 29.381 52.994 1.00 33.06 321 ASP A C 1
ATOM 2498 O O . ASP A 1 321 ? -94.772 29.472 54.167 1.00 33.06 321 ASP A O 1
ATOM 2502 N N . ALA A 1 322 ? -94.247 29.259 51.963 1.00 36.19 322 ALA A N 1
ATOM 2503 C CA . ALA A 1 322 ? -92.959 29.962 51.705 1.00 36.19 322 ALA A CA 1
ATOM 2504 C C . ALA A 1 322 ? -91.928 28.996 51.062 1.00 36.19 322 ALA A C 1
ATOM 2506 O O . ALA A 1 322 ? -91.446 28.080 51.711 1.00 36.19 322 ALA A O 1
ATOM 2507 N N . ASN A 1 323 ? -91.669 28.989 49.749 1.00 35.28 323 ASN A N 1
ATOM 2508 C CA . ASN A 1 323 ? -90.941 29.946 48.893 1.00 35.28 323 ASN A CA 1
ATOM 2509 C C . ASN A 1 323 ? -89.449 30.183 49.245 1.00 35.28 323 ASN A C 1
ATOM 2511 O O . ASN A 1 323 ? -89.158 30.908 50.194 1.00 35.28 323 ASN A O 1
ATOM 2515 N N . ARG A 1 324 ? -88.537 29.637 48.411 1.00 36.91 324 ARG A N 1
ATOM 2516 C CA . ARG A 1 324 ? -87.247 30.198 47.901 1.00 36.91 324 ARG A CA 1
ATOM 2517 C C . ARG A 1 324 ? -86.457 29.071 47.192 1.00 36.91 324 ARG A C 1
ATOM 2519 O O . ARG A 1 324 ? -86.168 28.070 47.829 1.00 36.91 324 ARG A O 1
ATOM 2526 N N . GLN A 1 325 ? -86.254 29.044 45.862 1.00 36.66 325 GLN A N 1
ATOM 2527 C CA . GLN A 1 325 ? -85.272 29.804 45.040 1.00 36.66 325 GLN A CA 1
ATOM 2528 C C . GLN A 1 325 ? -83.854 29.825 45.661 1.00 36.66 325 GLN A C 1
ATOM 2530 O O . GLN A 1 325 ? -83.733 30.143 46.834 1.00 36.66 325 GLN A O 1
ATOM 2535 N N . SER A 1 326 ? -82.722 29.583 44.984 1.00 35.47 326 SER A N 1
ATOM 2536 C CA . SER A 1 326 ? -82.355 29.537 43.555 1.00 35.47 326 SER A CA 1
ATOM 2537 C C . SER A 1 326 ? -80.830 29.310 43.419 1.00 35.47 326 SER A C 1
ATOM 2539 O O . SER A 1 326 ? -80.099 29.778 44.289 1.00 35.47 326 SER A O 1
ATOM 2541 N N . GLY A 1 327 ? -80.367 28.805 42.263 1.00 33.34 327 GLY A N 1
ATOM 2542 C CA . GLY A 1 327 ? -79.025 29.061 41.685 1.00 33.34 327 GLY A CA 1
ATOM 2543 C C . GLY A 1 327 ? -77.897 28.118 42.153 1.00 33.34 327 GLY A C 1
ATOM 2544 O O . GLY A 1 327 ? -77.968 27.587 43.247 1.00 33.34 327 GLY A O 1
ATOM 2545 N N . ILE A 1 328 ? -76.814 27.853 41.412 1.00 40.22 328 ILE A N 1
ATOM 2546 C CA . ILE A 1 328 ? -76.119 28.613 40.358 1.00 40.22 328 ILE A CA 1
ATOM 2547 C C . ILE A 1 328 ? -75.256 27.647 39.494 1.00 40.22 328 ILE A C 1
ATOM 2549 O O . ILE A 1 328 ? -74.761 26.638 39.985 1.00 40.22 328 ILE A O 1
ATOM 2553 N N . ASN A 1 329 ? -75.085 28.017 38.218 1.00 38.00 329 ASN A N 1
ATOM 2554 C CA . ASN A 1 329 ? -74.146 27.545 37.179 1.00 38.00 329 ASN A CA 1
ATOM 2555 C C . ASN A 1 329 ? -72.652 27.461 37.582 1.00 38.00 329 ASN A C 1
ATOM 2557 O O . ASN A 1 329 ? -72.191 28.280 38.367 1.00 38.00 329 ASN A O 1
ATOM 2561 N N . ASN A 1 330 ? -71.846 26.658 36.866 1.00 37.03 330 ASN A N 1
ATOM 2562 C CA . ASN A 1 330 ? -70.767 27.212 36.020 1.00 37.03 330 ASN A CA 1
ATOM 2563 C C . ASN A 1 330 ? -70.064 26.189 35.106 1.00 37.03 330 ASN A C 1
ATOM 2565 O O . ASN A 1 330 ? -69.732 25.079 35.505 1.00 37.03 330 ASN A O 1
ATOM 2569 N N . ASN A 1 331 ? -69.832 26.664 33.879 1.00 37.81 331 ASN A N 1
ATOM 2570 C CA . ASN A 1 331 ? -68.986 26.150 32.798 1.00 37.81 331 ASN A CA 1
ATOM 2571 C C . ASN A 1 331 ? -67.499 26.509 33.012 1.00 37.81 331 ASN A C 1
ATOM 2573 O O . ASN A 1 331 ? -67.205 27.362 33.848 1.00 37.81 331 ASN A O 1
ATOM 2577 N N . VAL A 1 332 ? -66.639 25.970 32.128 1.00 40.41 332 VAL A N 1
ATOM 2578 C CA . VAL A 1 332 ? -65.500 26.586 31.374 1.00 40.41 332 VAL A CA 1
ATOM 2579 C C . VAL A 1 332 ? -64.383 25.526 31.277 1.00 40.41 332 VAL A C 1
ATOM 2581 O O . VAL A 1 332 ? -63.941 25.031 32.307 1.00 40.41 332 VAL A O 1
ATOM 2584 N N . ALA A 1 333 ? -64.171 24.916 30.103 1.00 41.25 333 ALA A N 1
ATOM 2585 C CA . ALA A 1 333 ? -63.312 25.314 28.964 1.00 41.25 333 ALA A CA 1
ATOM 2586 C C . ALA A 1 333 ? -61.815 25.063 29.192 1.00 41.25 333 ALA A C 1
ATOM 2588 O O . ALA A 1 333 ? -61.286 25.540 30.217 1.00 41.25 333 ALA A O 1
#

pLDDT: mean 79.77, std 16.05, range [29.08, 95.75]

Sequence (333 aa):
CIMLVITLLKEDGYCKLVLKKLRFHKDEFLQILKVGLPSGILNSFFSIANVLIQTNLNGFGYSLVAGSSTGSNLEGFVYTSMNAVSNATVTFVGQNYGAKKPKRIKKAALEASIMIIVISLLWTLVLLTAGQYIARLYTSDPEVIGYACARMKIILPIYFVCGIVEVLVGCMRGMGYSFTPMVANFFCICVFRIVWIYTACRAVNTPEMLYLSWPISWVLNIIVDGVIMAIVYKREKPKLESAEQSENETSGIVDSQIAKEDEDEYKREVAFEEECERAESESNAIENKSAATQQDESITEQASDETRQSAPDANRQSAPDANRQSGINNNVA

Secondary structure (DSSP, 8-state):
-HHHHHHHHH--STT---GGG----HHHHHHHHHHHHHHHHHHHHHHHHHHHHHHHHHTT-HHHHHHHHHHHHHHHHHHHHHHHHHHHHHHHHHHHHHTT-HHHHHHHHHHHHHHHHHHHHHHHHHHHHHHHHHHTTT---HHHHHHHHHHHHHHGGGHHHHHHHHHHHHHHHHTT--HHHHHHHIIIIIIHHHHHIIIIIHHS--HHHHHHHHHHHHHHHHHHHHHHHHHHHHHHHHHHHHHHHHHHHHHHHHHHHHHHHHHHHHHHHHHHHHHHHHHHHHHHHHHHHHHHHHHHHHHHHHHHHHHHSS-----------------------